Protein AF-0000000078271467 (afdb_homodimer)

Secondary structure (DSSP, 8-state):
--EEEEE--SS--TTSHHHHHHHHHHHHHHHTT-EEEE--SSTHHHHHHHHHHHTT--EEEEEE--SS-PPPPTT-SEEEEES-HHHHHHHHHHTEEEEEE-S--HHHHHHHHHHHHHHHTTS---EEEEE-HHHHHHHHHHHHHHHHTTSS-S-S-EEESSHHHHHHHHT-/--EEEEE--SS--TTSHHHHHHHHHHHHHHHTT-EEEE--SSTHHHHHHHHHHHTT--EEEEEE--SS-PPPPTT-SEEEEES-HHHHHHHHHHTEEEEEE-S--HHHHHHHHHHHHHHHTTS---EEEEE-HHHHHHHHHHHHHHHHTTSS-S-S-EEESSHHHHHHHHT-

Sequence (344 aa):
MKYVTIFGSARLDASSEHYQKAYKIAKALAATGYGVITGGGGGIMEAANRGAFEARGDSIGINVILPNEQQLNSYCTKSQTLNSLSERKNALIKDSFAFIIFPGGFGTLDEAFEVITLAQARLRDHKVIFVQRDFWAPLFNFLDNLVNLGLVNKNSYYSADNIDEIMDILLLMKYVTIFGSARLDASSEHYQKAYKIAKALAATGYGVITGGGGGIMEAANRGAFEARGDSIGINVILPNEQQLNSYCTKSQTLNSLSERKNALIKDSFAFIIFPGGFGTLDEAFEVITLAQARLRDHKVIFVQRDFWAPLFNFLDNLVNLGLVNKNSYYSADNIDEIMDILLL

Organism: NCBI:txid3161138

Solvent-accessible surface area (backbone atoms only — not comparable to full-atom values): 16937 Å² total; per-residue (Å²): 128,54,29,33,23,43,44,30,19,60,77,39,38,86,88,33,70,64,11,52,49,33,17,53,42,29,19,52,42,14,63,72,56,29,28,38,35,26,48,19,27,46,17,26,21,32,24,25,24,39,18,6,34,75,44,72,26,52,6,34,16,46,26,49,68,46,90,78,65,63,59,72,45,92,35,49,76,45,72,50,74,34,81,36,73,67,59,33,50,52,64,58,47,71,73,32,51,32,35,36,36,42,71,47,26,49,62,30,49,21,53,51,28,45,56,34,32,35,36,68,63,68,74,40,88,53,48,37,34,36,43,45,52,77,80,46,42,51,50,50,55,39,53,50,51,34,38,77,71,64,48,40,77,91,79,52,61,48,71,27,80,48,60,68,54,46,52,54,59,71,70,102,128,56,27,35,22,44,43,30,18,60,74,40,37,84,88,34,70,64,12,52,49,33,17,54,43,28,20,51,42,14,64,72,57,28,30,39,35,26,49,18,27,48,16,26,21,32,24,26,24,39,17,5,35,74,46,72,27,52,6,34,17,47,26,48,67,46,91,77,66,62,58,72,44,93,35,47,77,44,72,51,74,34,81,36,73,68,60,33,50,52,63,57,46,70,72,32,50,31,36,38,36,43,71,44,26,49,62,30,49,22,54,51,28,44,56,34,32,35,34,67,63,67,74,41,88,54,48,36,34,36,42,46,52,77,79,44,42,53,50,51,54,40,53,51,50,34,37,76,70,64,48,38,78,90,79,52,61,49,71,28,79,48,60,68,55,45,53,55,59,70,70,102

Foldseek 3Di:
DAEEEEDAAQPAAPVHPLLQQLLQLLLVCLLVPYAYEYQQFHHSLLSNLQSNQVNVGAREHEHEQDPVGTDGHPSHPYYDYYHDLVVSLCVSQVRHQEYEQTYYDPSSVVSQVVQLVCVQVVVHHHAYEYEDCVNCVVVVVVVVVCVVVVNGDPDSYYYDHHNVVVVVVVVD/DAEEEEDAAQPAAPPHPLLQQLLQLLLVCLLVPYAYEYQQFHHSLLSNLQSNQVNVGAREHEHEQDPVGTDGHPSHPYYDYYHDLVVSLCVSQVRHQEYEQTYYDPSSVVSQVVQLVCVQVVVHHHAYEYEDCVNCVVVVVVVVVCVVVVNGDPDSYYYDHHNVVVVVRVVD

Structure (mmCIF, N/CA/C/O backbone):
data_AF-0000000078271467-model_v1
#
loop_
_entity.id
_entity.type
_entity.pdbx_description
1 polymer "Cytokinin riboside 5'-monophosphate phosphoribohydrolase"
#
loop_
_atom_site.group_PDB
_atom_site.id
_atom_site.type_symbol
_atom_site.label_atom_id
_atom_site.label_alt_id
_atom_site.label_comp_id
_atom_site.label_asym_id
_atom_site.label_entity_id
_atom_site.label_seq_id
_atom_site.pdbx_PDB_ins_code
_atom_site.Cartn_x
_atom_site.Cartn_y
_atom_site.Cartn_z
_atom_site.occupancy
_atom_site.B_iso_or_equiv
_atom_site.auth_seq_id
_atom_site.auth_comp_id
_atom_site.auth_asym_id
_atom_site.auth_atom_id
_atom_site.pdbx_PDB_model_num
ATOM 1 N N . MET A 1 1 ? -9.445 15.438 21.797 1 82.38 1 MET A N 1
ATOM 2 C CA . MET A 1 1 ? -8.641 15.914 20.672 1 82.38 1 MET A CA 1
ATOM 3 C C . MET A 1 1 ? -8.656 14.914 19.516 1 82.38 1 MET A C 1
ATOM 5 O O . MET A 1 1 ? -8.609 13.703 19.75 1 82.38 1 MET A O 1
ATOM 9 N N . LYS A 1 2 ? -8.891 15.445 18.359 1 95.38 2 LYS A N 1
ATOM 10 C CA . LYS A 1 2 ? -8.844 14.609 17.156 1 95.38 2 LYS A CA 1
ATOM 11 C C . LYS A 1 2 ? -7.469 14.664 16.5 1 95.38 2 LYS A C 1
ATOM 13 O O . LYS A 1 2 ? -6.848 15.727 16.438 1 95.38 2 LYS A O 1
ATOM 18 N N . TYR A 1 3 ? -6.922 13.523 16.156 1 98.56 3 TYR A N 1
ATOM 19 C CA . TYR A 1 3 ? -5.598 13.453 15.547 1 98.56 3 TYR A CA 1
ATOM 20 C C . TYR A 1 3 ? -5.699 13.258 14.039 1 98.56 3 TYR A C 1
ATOM 22 O O . TYR A 1 3 ? -6.598 12.562 13.562 1 98.56 3 TYR A O 1
ATOM 30 N N . VAL A 1 4 ? -4.75 13.883 13.375 1 98.88 4 VAL A N 1
ATO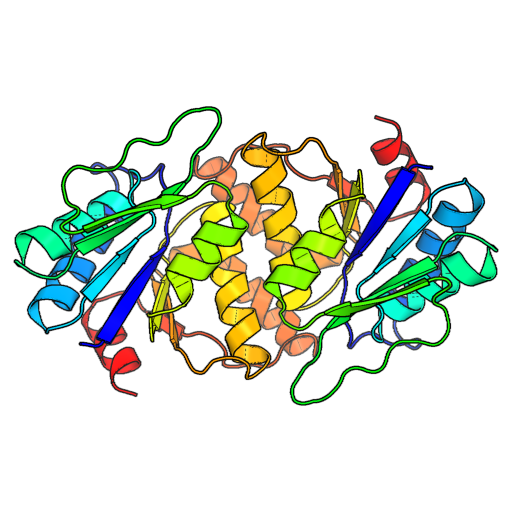M 31 C CA . VAL A 1 4 ? -4.57 13.719 11.938 1 98.88 4 VAL A CA 1
ATOM 32 C C . VAL A 1 4 ? -3.146 13.25 11.648 1 98.88 4 VAL A C 1
ATOM 34 O O . VAL A 1 4 ? -2.18 13.852 12.117 1 98.88 4 VAL A O 1
ATOM 37 N N . THR A 1 5 ? -3.02 12.172 10.953 1 98.94 5 THR A N 1
ATOM 38 C CA . THR A 1 5 ? -1.704 11.719 10.516 1 98.94 5 THR A CA 1
ATOM 39 C C . THR A 1 5 ? -1.386 12.242 9.125 1 98.94 5 THR A C 1
ATOM 41 O O . THR A 1 5 ? -2.232 12.195 8.227 1 98.94 5 THR A O 1
ATOM 44 N N . ILE A 1 6 ? -0.202 12.766 8.969 1 98.94 6 ILE A N 1
ATOM 45 C CA . ILE A 1 6 ? 0.252 13.289 7.68 1 98.94 6 ILE A CA 1
ATOM 46 C C . ILE A 1 6 ? 1.383 12.422 7.141 1 98.94 6 ILE A C 1
ATOM 48 O O . ILE A 1 6 ? 2.385 12.195 7.824 1 98.94 6 ILE A O 1
ATOM 52 N N . PHE A 1 7 ? 1.2 11.922 5.934 1 98.88 7 PHE A N 1
ATOM 53 C CA . PHE A 1 7 ? 2.193 11.133 5.215 1 98.88 7 PHE A CA 1
ATOM 54 C C . PHE A 1 7 ? 2.797 11.93 4.066 1 98.88 7 PHE A C 1
ATOM 56 O O . PHE A 1 7 ? 2.123 12.773 3.467 1 98.88 7 PHE A O 1
ATOM 63 N N . GLY A 1 8 ? 4.047 11.594 3.729 1 98.62 8 GLY A N 1
ATOM 64 C CA . GLY A 1 8 ? 4.699 12.234 2.598 1 98.62 8 GLY A CA 1
ATOM 65 C C . GLY A 1 8 ? 6.18 11.922 2.506 1 98.62 8 GLY A C 1
ATOM 66 O O . GLY A 1 8 ? 6.746 11.297 3.41 1 98.62 8 GLY A O 1
ATOM 67 N N . SER A 1 9 ? 6.801 12.453 1.525 1 97.88 9 SER A N 1
ATOM 68 C CA . SER A 1 9 ? 8.18 12.141 1.165 1 97.88 9 SER A CA 1
ATOM 69 C C . SER A 1 9 ? 9.148 12.594 2.25 1 97.88 9 SER A C 1
ATOM 71 O O . SER A 1 9 ? 9.047 13.711 2.752 1 97.88 9 SER A O 1
ATOM 73 N N . ALA A 1 10 ? 10.125 11.75 2.51 1 95.5 10 ALA A N 1
ATOM 74 C CA . ALA A 1 10 ? 11.258 12.133 3.354 1 95.5 10 ALA A CA 1
ATOM 75 C C . ALA A 1 10 ? 12.266 12.969 2.572 1 95.5 10 ALA A C 1
ATOM 77 O O . ALA A 1 10 ? 13.156 13.586 3.16 1 95.5 10 ALA A O 1
ATOM 78 N N . ARG A 1 11 ? 12.102 13.062 1.283 1 94.62 11 ARG A N 1
ATOM 79 C CA . ARG A 1 11 ? 13.141 13.625 0.418 1 94.62 11 ARG A CA 1
ATOM 80 C C . ARG A 1 11 ? 12.828 15.07 0.057 1 94.62 11 ARG A C 1
ATOM 82 O O . ARG A 1 11 ? 13.695 15.789 -0.449 1 94.62 11 ARG A O 1
ATOM 89 N N . LEU A 1 12 ? 11.617 15.445 0.245 1 96.5 12 LEU A N 1
ATOM 90 C CA . LEU A 1 12 ? 11.219 16.812 -0.09 1 96.5 12 LEU A CA 1
ATOM 91 C C . LEU A 1 12 ? 11.492 17.766 1.071 1 96.5 12 LEU A C 1
ATOM 93 O O . LEU A 1 12 ? 10.672 17.891 1.981 1 96.5 12 LEU A O 1
ATOM 97 N N . ASP A 1 13 ? 12.578 18.453 0.992 1 94.56 13 ASP A N 1
ATOM 98 C CA . ASP A 1 13 ? 13.023 19.266 2.123 1 94.56 13 ASP A CA 1
ATOM 99 C C . ASP A 1 13 ? 12.516 20.703 2.014 1 94.56 13 ASP A C 1
ATOM 101 O O . ASP A 1 13 ? 11.578 20.969 1.264 1 94.56 13 ASP A O 1
ATOM 105 N N . ALA A 1 14 ? 13.062 21.609 2.791 1 95.69 14 ALA A N 1
ATOM 106 C CA . ALA A 1 14 ? 12.555 22.969 2.988 1 95.69 14 ALA A CA 1
ATOM 107 C C . ALA A 1 14 ? 12.602 23.766 1.69 1 95.69 14 ALA A C 1
ATOM 109 O O . ALA A 1 14 ? 11.938 24.797 1.565 1 95.69 14 ALA A O 1
ATOM 110 N N . SER A 1 15 ? 13.367 23.312 0.699 1 95.81 15 SER A N 1
ATOM 111 C CA . SER A 1 15 ? 13.453 24.016 -0.575 1 95.81 15 SER A CA 1
ATOM 112 C C . SER A 1 15 ? 12.266 23.688 -1.47 1 95.81 15 SER A C 1
ATOM 114 O O . SER A 1 15 ? 12.023 24.375 -2.465 1 95.81 15 SER A O 1
ATOM 116 N N . SER A 1 16 ? 11.508 22.719 -1.143 1 96.31 16 SER A N 1
ATOM 117 C CA . SER A 1 16 ? 10.406 22.266 -1.983 1 96.31 16 SER A CA 1
ATOM 118 C C . SER A 1 16 ? 9.109 23 -1.628 1 96.31 16 SER A C 1
ATOM 120 O O . SER A 1 16 ? 8.844 23.266 -0.454 1 96.31 16 SER A O 1
ATOM 122 N N . GLU A 1 17 ? 8.297 23.281 -2.631 1 97.06 17 GLU A N 1
ATOM 123 C CA . GLU A 1 17 ? 6.973 23.859 -2.4 1 97.06 17 GLU A CA 1
ATOM 124 C C . GLU A 1 17 ? 6.098 22.906 -1.582 1 97.06 17 GLU A C 1
ATOM 126 O O . GLU A 1 17 ? 5.234 23.359 -0.823 1 97.06 17 GLU A O 1
ATOM 131 N N . HIS A 1 18 ? 6.289 21.672 -1.722 1 97.88 18 HIS A N 1
ATOM 132 C CA . HIS A 1 18 ? 5.52 20.672 -0.989 1 97.88 18 HIS A CA 1
ATOM 133 C C . HIS A 1 18 ? 5.793 20.75 0.509 1 97.88 18 HIS A C 1
ATOM 135 O O . HIS A 1 18 ? 4.875 20.625 1.32 1 97.88 18 HIS A O 1
ATOM 141 N N . TYR A 1 19 ? 7.035 20.953 0.834 1 98.5 19 TYR A N 1
ATOM 142 C CA . TYR A 1 19 ? 7.414 21.141 2.23 1 98.5 19 TYR A CA 1
ATOM 143 C C . TYR A 1 19 ? 6.703 22.344 2.832 1 98.5 19 TYR A C 1
ATOM 145 O O . TYR A 1 19 ? 6.102 22.234 3.906 1 98.5 19 TYR A O 1
ATOM 153 N N . GLN A 1 20 ? 6.762 23.422 2.148 1 98.5 20 GLN A N 1
ATOM 154 C CA . GLN A 1 20 ? 6.148 24.656 2.633 1 98.5 20 GLN A CA 1
ATOM 155 C C . GLN A 1 20 ? 4.641 24.484 2.809 1 98.5 20 GLN A C 1
ATOM 157 O O . GLN A 1 20 ? 4.066 24.969 3.783 1 98.5 20 GLN A O 1
ATOM 162 N N . LYS A 1 21 ? 4.055 23.828 1.873 1 98.56 21 LYS A N 1
ATOM 163 C CA . LYS A 1 21 ? 2.615 23.594 1.957 1 98.56 21 LYS A CA 1
ATOM 164 C C . LYS A 1 21 ? 2.271 22.719 3.152 1 98.56 21 LYS A C 1
ATOM 166 O O . LYS A 1 21 ? 1.307 22.984 3.871 1 98.56 21 LYS A O 1
ATOM 171 N N . ALA A 1 22 ? 3.025 21.656 3.381 1 98.75 22 ALA A N 1
ATOM 172 C CA . ALA A 1 22 ? 2.807 20.781 4.52 1 98.75 22 ALA A CA 1
ATOM 173 C C . ALA A 1 22 ? 2.945 21.531 5.836 1 98.75 22 ALA A C 1
ATOM 175 O O . ALA A 1 22 ? 2.146 21.328 6.758 1 98.75 22 ALA A O 1
ATOM 176 N N . TYR A 1 23 ? 3.947 22.359 5.879 1 98.88 23 TYR A N 1
ATOM 177 C CA . TYR A 1 23 ? 4.168 23.203 7.047 1 98.88 23 TYR A CA 1
ATOM 178 C C . TYR A 1 23 ? 2.939 24.047 7.348 1 98.88 23 TYR A C 1
ATOM 180 O O . TYR A 1 23 ? 2.428 24.047 8.469 1 98.88 23 TYR A O 1
ATOM 188 N N . LYS A 1 24 ? 2.482 24.734 6.355 1 98.75 24 LYS A N 1
ATOM 189 C CA . LYS A 1 24 ? 1.359 25.656 6.516 1 98.75 24 LYS A CA 1
ATOM 190 C C . LYS A 1 24 ? 0.088 24.906 6.91 1 98.75 24 LYS A C 1
ATOM 192 O O . LYS A 1 24 ? -0.653 25.359 7.789 1 98.75 24 LYS A O 1
ATOM 197 N N . ILE A 1 25 ? -0.15 23.828 6.289 1 98.75 25 ILE A N 1
ATOM 198 C CA . ILE A 1 25 ? -1.361 23.047 6.539 1 98.75 25 ILE A CA 1
ATOM 199 C C . ILE A 1 25 ? -1.33 22.484 7.961 1 98.75 25 ILE A C 1
ATOM 201 O O . ILE A 1 25 ? -2.312 22.594 8.695 1 98.75 25 ILE A O 1
ATOM 205 N N . ALA A 1 26 ? -0.22 21.891 8.359 1 98.88 26 ALA A N 1
ATOM 206 C CA . ALA A 1 26 ? -0.11 21.328 9.703 1 98.88 26 ALA A CA 1
ATOM 207 C C . ALA A 1 26 ? -0.235 22.406 10.766 1 98.88 26 ALA A C 1
ATOM 209 O O . ALA A 1 26 ? -0.841 22.188 11.82 1 98.88 26 ALA A O 1
ATOM 210 N N . LYS A 1 27 ? 0.352 23.562 10.461 1 98.88 27 LYS A N 1
ATOM 211 C CA . LYS A 1 27 ? 0.235 24.688 11.383 1 98.88 27 LYS A CA 1
ATOM 212 C C . LYS A 1 27 ? -1.224 25.094 11.578 1 98.88 27 LYS A C 1
ATOM 214 O O . LYS A 1 27 ? -1.669 25.297 12.711 1 98.88 27 LYS A O 1
ATOM 219 N N . ALA A 1 28 ? -1.924 25.188 10.5 1 98.69 28 ALA A N 1
ATOM 220 C CA . ALA A 1 28 ? -3.338 25.547 10.555 1 98.69 28 ALA A CA 1
ATOM 221 C C . ALA A 1 28 ? -4.145 24.5 11.305 1 98.69 28 ALA A C 1
ATOM 223 O O . ALA A 1 28 ? -5.012 24.844 12.117 1 98.69 28 ALA A O 1
ATOM 224 N N . LEU A 1 29 ? -3.904 23.219 11.062 1 98.56 29 LEU A N 1
ATOM 225 C CA . LEU A 1 29 ? -4.59 22.125 11.758 1 98.56 29 LEU A CA 1
ATOM 226 C C . LEU A 1 29 ? -4.387 22.25 13.266 1 98.56 29 LEU A C 1
ATOM 228 O O . LEU A 1 29 ? -5.355 22.203 14.031 1 98.56 29 LEU A O 1
ATOM 232 N N . ALA A 1 30 ? -3.146 22.406 13.648 1 98.44 30 ALA A N 1
ATOM 233 C CA . ALA A 1 30 ? -2.822 22.5 15.07 1 98.44 30 ALA A CA 1
ATOM 234 C C . ALA A 1 30 ? -3.484 23.719 15.711 1 98.44 30 ALA A C 1
ATOM 236 O O . ALA A 1 30 ? -4 23.641 16.828 1 98.44 30 ALA A O 1
ATOM 237 N N . ALA A 1 31 ? -3.506 24.828 14.977 1 98 31 ALA A N 1
ATOM 238 C CA . ALA A 1 31 ? -4.094 26.062 15.477 1 98 31 ALA A CA 1
ATOM 239 C C . ALA A 1 31 ? -5.598 25.906 15.688 1 98 31 ALA A C 1
ATOM 241 O O . ALA A 1 31 ? -6.199 26.641 16.469 1 98 31 ALA A O 1
ATOM 242 N N . THR A 1 32 ? -6.18 25 15 1 96.19 32 THR A N 1
ATOM 243 C CA . THR A 1 32 ? -7.625 24.812 15.102 1 96.19 32 THR A CA 1
ATOM 244 C C . THR A 1 32 ? -7.957 23.656 16.031 1 96.19 32 THR A C 1
ATOM 246 O O . THR A 1 32 ? -9.109 23.219 16.109 1 96.19 32 THR A O 1
ATOM 249 N N . GLY A 1 33 ? -6.961 23.047 16.641 1 96.62 33 GLY A N 1
ATOM 250 C CA . GLY A 1 33 ? -7.219 22.125 17.75 1 96.62 33 GLY A CA 1
ATOM 251 C C . GLY A 1 33 ? -6.93 20.688 17.406 1 96.62 33 G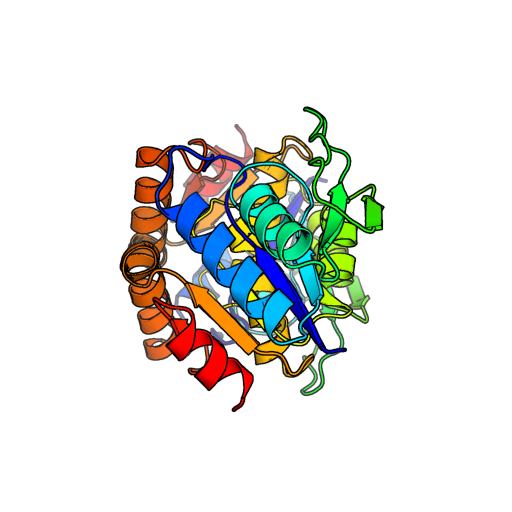LY A C 1
ATOM 252 O O . GLY A 1 33 ? -7.195 19.781 18.203 1 96.62 33 GLY A O 1
ATOM 253 N N . TYR A 1 34 ? -6.414 20.391 16.266 1 98.31 34 TYR A N 1
ATOM 254 C CA . TYR A 1 34 ? -6.059 19.031 15.914 1 98.31 34 TYR A CA 1
ATOM 255 C C . TYR A 1 34 ? -4.641 18.703 16.375 1 98.31 34 TYR A C 1
ATOM 257 O O . TYR A 1 34 ? -3.75 19.547 16.312 1 98.31 34 TYR A O 1
ATOM 265 N N . GLY A 1 35 ? -4.449 17.438 16.828 1 98.69 35 GLY A N 1
ATOM 266 C CA . GLY A 1 35 ? -3.092 16.922 16.938 1 98.69 35 GLY A CA 1
ATOM 267 C C . GLY A 1 35 ? -2.549 16.391 15.625 1 98.69 35 GLY A C 1
ATOM 268 O O . GLY A 1 35 ? -3.297 15.836 14.82 1 98.69 35 GLY A O 1
ATOM 269 N N . VAL A 1 36 ? -1.239 16.516 15.445 1 98.88 36 VAL A N 1
ATOM 270 C CA . VAL A 1 36 ? -0.614 16.078 14.203 1 98.88 36 VAL A CA 1
ATOM 271 C C . VAL A 1 36 ? 0.356 14.938 14.484 1 98.88 36 VAL A C 1
ATOM 273 O O . VAL A 1 36 ? 1.188 15.031 15.391 1 98.88 36 VAL A O 1
ATOM 276 N N . ILE A 1 37 ? 0.213 13.844 13.742 1 98.94 37 ILE A N 1
ATOM 277 C CA . ILE A 1 37 ? 1.094 12.688 13.844 1 98.94 37 ILE A CA 1
ATOM 278 C C . ILE A 1 37 ? 1.83 12.477 12.523 1 98.94 37 ILE A C 1
ATOM 280 O O . ILE A 1 37 ? 1.236 12.602 11.453 1 98.94 37 ILE A O 1
ATOM 284 N N . THR A 1 38 ? 3.074 12.281 12.531 1 98.81 38 THR A N 1
ATOM 285 C CA . THR A 1 38 ? 3.871 11.906 11.367 1 98.81 38 THR A CA 1
ATOM 286 C C . THR A 1 38 ? 4.816 10.758 11.703 1 98.81 38 THR A C 1
ATOM 288 O O . THR A 1 38 ? 4.832 10.266 12.836 1 98.81 38 THR A O 1
ATOM 291 N N . GLY A 1 39 ? 5.582 10.383 10.719 1 98.19 39 GLY A N 1
ATOM 292 C CA . GLY A 1 39 ? 6.629 9.398 10.945 1 98.19 39 GLY A CA 1
ATOM 293 C C . GLY A 1 39 ? 7.844 9.969 11.648 1 98.19 39 GLY A C 1
ATOM 294 O O . GLY A 1 39 ? 8.773 9.234 11.984 1 98.19 39 GLY A O 1
ATOM 295 N N . GLY A 1 40 ? 7.949 11.219 11.711 1 98 40 GLY A N 1
ATOM 296 C CA . GLY A 1 40 ? 8.938 11.875 12.562 1 98 40 GLY A CA 1
ATOM 297 C C . GLY A 1 40 ? 10.258 12.102 11.859 1 98 40 GLY A C 1
ATOM 298 O O . GLY A 1 40 ? 11.211 12.594 12.469 1 98 40 GLY A O 1
ATOM 299 N N . GLY A 1 41 ? 10.422 11.68 10.641 1 96.56 41 GLY A N 1
ATOM 300 C CA . GLY A 1 41 ? 11.664 11.867 9.914 1 96.56 41 GLY A CA 1
ATOM 301 C C . GLY A 1 41 ? 11.766 13.234 9.25 1 96.56 41 GLY A C 1
ATOM 302 O O . GLY A 1 41 ? 11.211 14.211 9.75 1 96.56 41 GLY A O 1
ATOM 303 N N . GLY A 1 42 ? 12.57 13.352 8.227 1 96.44 42 GLY A N 1
ATOM 304 C CA . GLY A 1 42 ? 12.742 14.586 7.477 1 96.44 42 GLY A CA 1
ATOM 305 C C . GLY A 1 42 ? 11.664 14.805 6.43 1 96.44 42 GLY A C 1
ATOM 306 O O . GLY A 1 42 ? 10.641 14.109 6.434 1 96.44 42 GLY A O 1
ATOM 307 N N . GLY A 1 43 ? 11.836 15.875 5.547 1 97.81 43 GLY A N 1
ATOM 308 C CA . GLY A 1 43 ? 10.93 16.141 4.441 1 97.81 43 GLY A CA 1
ATOM 309 C C . GLY A 1 43 ? 9.562 16.625 4.895 1 97.81 43 GLY A C 1
ATOM 310 O O . GLY A 1 43 ? 9.453 17.484 5.77 1 97.81 43 GLY A O 1
ATOM 311 N N . ILE A 1 44 ? 8.602 16.031 4.293 1 98.69 44 ILE A N 1
ATOM 312 C CA . ILE A 1 44 ? 7.215 16.406 4.574 1 98.69 44 ILE A CA 1
ATOM 313 C C . ILE A 1 44 ? 6.906 16.172 6.051 1 98.69 44 ILE A C 1
ATOM 315 O O . ILE A 1 44 ? 6.16 16.938 6.668 1 98.69 44 ILE A O 1
ATOM 319 N N . MET A 1 45 ? 7.43 15.086 6.582 1 98.69 45 MET A N 1
ATOM 320 C CA . MET A 1 45 ? 7.188 14.758 7.984 1 98.69 45 MET A CA 1
ATOM 321 C C . MET A 1 45 ? 7.703 15.859 8.898 1 98.69 45 MET A C 1
ATOM 323 O O . MET A 1 45 ? 7.004 16.281 9.828 1 98.69 45 MET A O 1
ATOM 327 N N . GLU A 1 46 ? 8.883 16.297 8.625 1 98.69 46 GLU A N 1
ATOM 328 C CA . GLU A 1 46 ? 9.461 17.406 9.391 1 98.69 46 GLU A CA 1
ATOM 329 C C . GLU A 1 46 ? 8.641 18.672 9.234 1 98.69 46 GLU A C 1
ATOM 331 O O . GLU A 1 46 ? 8.367 19.375 10.219 1 98.69 46 GLU A O 1
ATOM 336 N N . ALA A 1 47 ? 8.289 19.016 8.016 1 98.88 47 ALA A N 1
ATOM 337 C CA . ALA A 1 47 ? 7.488 20.188 7.734 1 98.88 47 ALA A CA 1
ATOM 338 C C . ALA A 1 47 ? 6.211 20.203 8.57 1 98.88 47 ALA A C 1
ATOM 340 O O . ALA A 1 47 ? 5.871 21.219 9.188 1 98.88 47 ALA A O 1
ATOM 341 N N . ALA A 1 48 ? 5.516 19.047 8.57 1 98.94 48 ALA A N 1
ATOM 342 C CA . ALA A 1 48 ? 4.254 18.922 9.297 1 98.94 48 ALA A CA 1
ATOM 343 C C . ALA A 1 48 ? 4.469 19.078 10.805 1 98.94 48 ALA A C 1
ATOM 345 O O . ALA A 1 48 ? 3.75 19.828 11.461 1 98.94 48 ALA A O 1
ATOM 346 N N . ASN A 1 49 ? 5.441 18.344 11.336 1 98.88 49 ASN A N 1
ATOM 347 C CA . ASN A 1 49 ? 5.742 18.484 12.758 1 98.88 49 ASN A CA 1
ATOM 348 C C . ASN A 1 49 ? 6.105 19.922 13.117 1 98.88 49 ASN A C 1
ATOM 350 O O . ASN A 1 49 ? 5.668 20.438 14.148 1 98.88 49 ASN A O 1
ATOM 354 N N . ARG A 1 50 ? 6.93 20.531 12.297 1 98.88 50 ARG A N 1
ATOM 355 C CA . ARG A 1 50 ? 7.344 21.922 12.547 1 98.88 50 ARG A CA 1
ATOM 356 C C . ARG A 1 50 ? 6.141 22.844 12.617 1 98.88 50 ARG A C 1
ATOM 358 O O . ARG A 1 50 ? 6.031 23.672 13.531 1 98.88 50 ARG A O 1
ATOM 365 N N . GLY A 1 51 ? 5.277 22.734 11.625 1 98.88 51 GLY A N 1
ATOM 366 C CA . GLY A 1 51 ? 4.07 23.547 11.633 1 98.88 51 GLY A CA 1
ATOM 367 C C . GLY A 1 51 ? 3.242 23.375 12.891 1 98.88 51 GLY A C 1
ATOM 368 O O . GLY A 1 51 ? 2.848 24.359 13.523 1 98.88 51 GLY A O 1
ATOM 369 N N . ALA A 1 52 ? 2.98 22.156 13.273 1 98.88 52 ALA A N 1
ATOM 370 C CA . ALA A 1 52 ? 2.186 21.859 14.469 1 98.88 52 ALA A CA 1
ATOM 371 C C . ALA A 1 52 ? 2.865 22.375 15.727 1 98.88 52 ALA A C 1
ATOM 373 O O . ALA A 1 52 ? 2.215 22.984 16.594 1 98.88 52 ALA A O 1
ATOM 374 N N . PHE A 1 53 ? 4.129 22.125 15.812 1 98.88 53 PHE A N 1
ATOM 375 C CA . PHE A 1 53 ? 4.934 22.531 16.953 1 98.88 53 PHE A CA 1
ATOM 376 C C . PHE A 1 53 ? 4.875 24.047 17.141 1 98.88 53 PHE A C 1
ATOM 378 O O . PHE A 1 53 ? 4.633 24.531 18.234 1 98.88 53 PHE A O 1
ATOM 385 N N . GLU A 1 54 ? 5.082 24.75 16.078 1 98.81 54 GLU A N 1
ATOM 386 C CA . GLU A 1 54 ? 5.133 26.219 16.141 1 98.81 54 GLU A CA 1
ATOM 387 C C . GLU A 1 54 ? 3.756 26.797 16.453 1 98.81 54 GLU A C 1
ATOM 389 O O . GLU A 1 54 ? 3.652 27.922 16.953 1 98.81 54 GLU A O 1
ATOM 394 N N . ALA A 1 55 ? 2.742 26.141 16.156 1 98.75 55 ALA A N 1
ATOM 395 C CA . ALA A 1 55 ? 1.39 26.531 16.531 1 98.75 55 ALA A CA 1
ATOM 396 C C . ALA A 1 55 ? 1.065 26.109 17.953 1 98.75 55 ALA A C 1
ATOM 398 O O . ALA A 1 55 ? -0.076 26.234 18.406 1 98.75 55 ALA A O 1
ATOM 399 N N . ARG A 1 56 ? 1.997 25.516 18.656 1 98.19 56 ARG A N 1
ATOM 400 C CA . ARG A 1 56 ? 1.905 25.078 20.047 1 98.19 56 ARG A CA 1
ATOM 401 C C . ARG A 1 56 ? 0.893 23.938 20.203 1 98.19 56 ARG A C 1
ATOM 403 O O . ARG A 1 56 ? 0.197 23.859 21.219 1 98.19 56 ARG A O 1
ATOM 410 N N . GLY A 1 57 ? 0.762 23.203 19.109 1 98.31 57 GLY A N 1
ATOM 411 C CA . GLY A 1 57 ? -0.109 22.047 19.141 1 98.31 57 GLY A CA 1
ATOM 412 C C . GLY A 1 57 ? 0.63 20.75 19.453 1 98.31 57 GLY A C 1
ATOM 413 O O . GLY A 1 57 ? 1.851 20.75 19.625 1 98.31 57 GLY A O 1
ATOM 414 N N . ASP A 1 58 ? -0.144 19.625 19.609 1 98.44 58 ASP A N 1
ATOM 415 C CA . ASP A 1 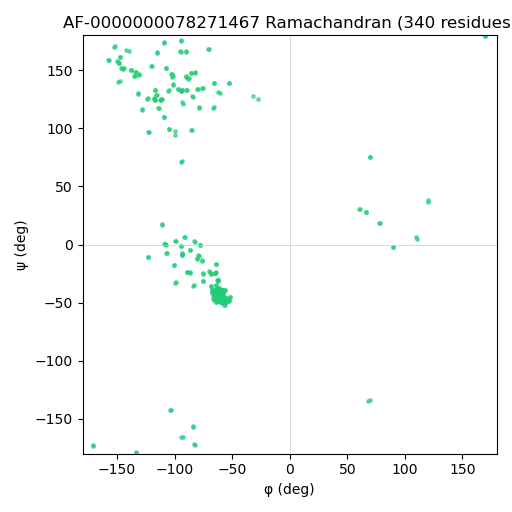58 ? 0.448 18.297 19.703 1 98.44 58 ASP A CA 1
ATOM 416 C C . ASP A 1 58 ? 1.126 17.906 18.406 1 98.44 58 ASP A C 1
ATOM 418 O O . ASP A 1 58 ? 0.482 17.859 17.344 1 98.44 58 ASP A O 1
ATOM 422 N N . SER A 1 59 ? 2.393 17.672 18.406 1 98.81 59 SER A N 1
ATOM 423 C CA . SER A 1 59 ? 3.23 17.281 17.281 1 98.81 59 SER A CA 1
ATOM 424 C C . SER A 1 59 ? 3.953 15.969 17.562 1 98.81 59 SER A C 1
ATOM 426 O O . SER A 1 59 ? 5.043 15.969 18.141 1 98.81 59 SER A O 1
ATOM 428 N N . ILE A 1 60 ? 3.422 14.852 17.094 1 98.81 60 ILE A N 1
ATOM 429 C CA . ILE A 1 60 ? 3.877 13.523 17.484 1 98.81 60 ILE A CA 1
ATOM 430 C C . ILE A 1 60 ? 4.688 12.891 16.359 1 98.81 60 ILE A C 1
ATOM 432 O O . ILE A 1 60 ? 4.293 12.953 15.195 1 98.81 60 ILE A O 1
ATOM 436 N N . GLY A 1 61 ? 5.836 12.336 16.672 1 98.69 61 GLY A N 1
ATOM 437 C CA . GLY A 1 61 ? 6.664 11.602 15.734 1 98.69 61 GLY A CA 1
ATOM 438 C C . GLY A 1 61 ? 6.777 10.125 16.062 1 98.69 61 GLY A C 1
ATOM 439 O O . GLY A 1 61 ? 7.238 9.758 17.141 1 98.69 61 GLY A O 1
ATOM 440 N N . ILE A 1 62 ? 6.289 9.281 15.148 1 98.44 62 ILE A N 1
ATOM 441 C CA . ILE A 1 62 ? 6.453 7.84 15.289 1 98.44 62 ILE A CA 1
ATOM 442 C C . ILE A 1 62 ? 7.523 7.344 14.32 1 98.44 62 ILE A C 1
ATOM 444 O O . ILE A 1 62 ? 7.238 7.098 13.148 1 98.44 62 ILE A O 1
ATOM 448 N N . ASN A 1 63 ? 8.688 7.141 14.789 1 96.62 63 ASN A N 1
ATOM 449 C CA . ASN A 1 63 ? 9.844 6.785 13.969 1 96.62 63 ASN A CA 1
ATOM 450 C C . ASN A 1 63 ? 10.055 5.273 13.922 1 96.62 63 ASN A C 1
ATOM 452 O O . ASN A 1 63 ? 9.336 4.523 14.578 1 96.62 63 ASN A O 1
ATOM 456 N N . VAL A 1 64 ? 10.883 4.828 13 1 95.81 64 VAL A N 1
ATOM 457 C CA . VAL A 1 64 ? 11.195 3.412 12.867 1 95.81 64 VAL A CA 1
ATOM 458 C C . VAL A 1 64 ? 12.703 3.23 12.703 1 95.81 64 VAL A C 1
ATOM 460 O O . VAL A 1 64 ? 13.375 4.07 12.102 1 95.81 64 VAL A O 1
ATOM 463 N N . ILE A 1 65 ? 13.234 2.152 13.172 1 91.94 65 ILE A N 1
ATOM 464 C CA . ILE A 1 65 ? 14.648 1.817 13 1 91.94 65 ILE A CA 1
ATOM 465 C C . ILE A 1 65 ? 14.875 1.263 11.594 1 91.94 65 ILE A C 1
ATOM 467 O O . ILE A 1 65 ? 14.273 0.256 11.211 1 91.94 65 ILE A O 1
ATOM 471 N N . LEU A 1 66 ? 15.711 1.968 10.812 1 88.44 66 LEU A N 1
ATOM 472 C CA . LEU A 1 66 ? 16.094 1.538 9.469 1 88.44 66 LEU A CA 1
ATOM 473 C C . LEU A 1 66 ? 17.609 1.352 9.375 1 88.44 66 LEU A C 1
ATOM 475 O O . LEU A 1 66 ? 18.359 1.896 10.188 1 88.44 66 LEU A O 1
ATOM 479 N N . PRO A 1 67 ? 18.047 0.479 8.453 1 82.5 67 PRO A N 1
ATOM 480 C CA . PRO A 1 67 ? 19.5 0.306 8.289 1 82.5 67 PRO A CA 1
ATOM 481 C C . PRO A 1 67 ? 20.234 1.63 8.094 1 82.5 67 PRO A C 1
ATOM 483 O O . PRO A 1 67 ? 21.328 1.82 8.633 1 82.5 67 PRO A O 1
ATOM 486 N N . ASN A 1 68 ? 19.75 2.506 7.277 1 71.19 68 ASN A N 1
ATOM 487 C CA . ASN A 1 68 ? 20.297 3.85 7.105 1 71.19 68 ASN A CA 1
ATOM 488 C C . ASN A 1 68 ? 19.562 4.863 7.984 1 71.19 68 ASN A C 1
ATOM 490 O O . ASN A 1 68 ? 18.625 5.516 7.535 1 71.19 68 ASN A O 1
ATOM 494 N N . GLU A 1 69 ? 19.734 4.824 9.117 1 64.19 69 GLU A N 1
ATOM 495 C CA . GLU A 1 69 ? 19.016 5.422 10.25 1 64.19 69 GLU A CA 1
ATOM 496 C C . GLU A 1 69 ? 18.391 6.758 9.859 1 64.19 69 GLU A C 1
ATOM 498 O O . GLU A 1 69 ? 19.031 7.574 9.18 1 64.19 69 GLU A O 1
ATOM 503 N N . GLN A 1 70 ? 17.062 6.828 10.148 1 69.12 70 GLN A N 1
ATOM 504 C CA . GLN A 1 70 ? 16.344 8.094 10.07 1 69.12 70 GLN A CA 1
ATOM 505 C C . GLN A 1 70 ? 16.312 8.789 11.43 1 69.12 70 GLN A C 1
ATOM 507 O O . GLN A 1 70 ? 16.031 8.156 12.453 1 69.12 70 GLN A O 1
ATOM 512 N N . GLN A 1 71 ? 16.812 9.984 11.453 1 84.81 71 GLN A N 1
ATOM 513 C CA . GLN A 1 71 ? 16.812 10.781 12.672 1 84.81 71 GLN A CA 1
ATOM 514 C C . GLN A 1 71 ? 15.445 11.43 12.898 1 84.81 71 GLN A C 1
ATOM 516 O O . GLN A 1 71 ? 14.812 11.906 11.961 1 84.81 71 GLN A O 1
ATOM 521 N N . LEU A 1 72 ? 15.062 11.297 14.102 1 94.06 72 LEU A N 1
ATOM 522 C CA . LEU A 1 72 ? 13.875 12.023 14.531 1 94.06 72 LEU A CA 1
ATOM 523 C C . LEU A 1 72 ? 14.07 13.531 14.391 1 94.06 72 LEU A C 1
ATOM 525 O O . LEU A 1 72 ? 15.133 14.055 14.75 1 94.06 72 LEU A O 1
ATOM 529 N N . ASN A 1 73 ? 13.078 14.18 13.758 1 97.25 73 ASN A N 1
ATOM 530 C CA . ASN A 1 73 ? 13.211 15.625 13.633 1 97.25 73 ASN A CA 1
ATOM 531 C C . ASN A 1 73 ? 13.039 16.328 14.977 1 97.25 73 ASN A C 1
ATOM 533 O O . ASN A 1 73 ? 12.562 15.719 15.938 1 97.25 73 ASN A O 1
ATOM 537 N N . SER A 1 74 ? 13.359 17.641 15.133 1 97.5 74 SER A N 1
ATOM 538 C CA . SER A 1 74 ? 13.453 18.344 16.406 1 97.5 74 SER A CA 1
ATOM 539 C C . SER A 1 74 ? 12.125 18.984 16.781 1 97.5 74 SER A C 1
ATOM 541 O O . SER A 1 74 ? 12.047 19.734 17.766 1 97.5 74 SER A O 1
ATOM 543 N N . TYR A 1 75 ? 11.055 18.734 16.031 1 98.69 75 TYR A N 1
ATOM 544 C CA . TYR A 1 75 ? 9.805 19.469 16.234 1 98.69 75 TYR A CA 1
ATOM 545 C C . TYR A 1 75 ? 8.719 18.562 16.797 1 98.69 75 TYR A C 1
ATOM 547 O O . TYR A 1 75 ? 7.531 18.875 16.688 1 98.69 75 TYR A O 1
ATOM 555 N N . CYS A 1 76 ? 9.133 17.438 17.344 1 98.56 76 CYS A N 1
ATOM 556 C CA . CYS A 1 76 ? 8.172 16.531 17.969 1 98.56 76 CYS A CA 1
ATOM 557 C C . CYS A 1 76 ? 7.984 16.859 19.438 1 98.56 76 CYS A C 1
ATOM 559 O O . CYS A 1 76 ? 8.961 17 20.172 1 98.56 76 CYS A O 1
ATOM 561 N N . THR A 1 77 ? 6.707 16.922 19.875 1 98.62 77 THR A N 1
ATOM 562 C CA . THR A 1 77 ? 6.402 17.109 21.281 1 98.62 77 THR A CA 1
ATOM 563 C C . THR A 1 77 ? 6.43 15.773 22.016 1 98.62 77 THR A C 1
ATOM 565 O O . THR A 1 77 ? 6.656 15.734 23.234 1 98.62 77 THR A O 1
ATOM 568 N N . LYS A 1 78 ? 6.023 14.742 21.406 1 98 78 LYS A N 1
ATOM 569 C CA . LYS A 1 78 ? 6.113 13.344 21.828 1 98 78 LYS A CA 1
ATOM 570 C C . LYS A 1 78 ? 6.594 12.453 20.672 1 98 78 LYS A C 1
ATOM 572 O O . LYS A 1 78 ? 6.305 12.727 19.516 1 98 78 LYS A O 1
ATOM 577 N N . SER A 1 79 ? 7.367 11.438 21.047 1 97.94 79 SER A N 1
ATOM 578 C CA . SER A 1 79 ? 7.84 10.562 19.984 1 97.94 79 SER A CA 1
ATOM 579 C C . SER A 1 79 ? 8.039 9.141 20.484 1 97.94 79 SER A C 1
ATOM 581 O O . SER A 1 79 ? 8.117 8.906 21.688 1 97.94 79 SER A O 1
ATOM 583 N N . GLN A 1 80 ? 8.016 8.266 19.609 1 96.62 80 GLN A N 1
ATOM 584 C CA . GLN A 1 80 ? 8.398 6.879 19.844 1 96.62 80 GLN A CA 1
ATOM 585 C C . GLN A 1 80 ? 9.086 6.289 18.609 1 96.62 80 GLN A C 1
ATOM 587 O O . GLN A 1 80 ? 8.859 6.742 17.484 1 96.62 80 GLN A O 1
ATOM 592 N N . THR A 1 81 ? 9.969 5.336 18.828 1 96.44 81 THR A N 1
ATOM 593 C CA . THR A 1 81 ? 10.664 4.621 17.766 1 96.44 81 THR A CA 1
ATOM 594 C C . THR A 1 81 ? 10.32 3.137 17.797 1 96.44 81 THR A C 1
ATOM 596 O O . THR A 1 81 ? 10.422 2.49 18.844 1 96.44 81 THR A O 1
ATOM 599 N N . LEU A 1 82 ? 9.875 2.65 16.703 1 96.62 82 LEU A N 1
ATOM 600 C CA . LEU A 1 82 ? 9.453 1.258 16.609 1 96.62 82 LEU A CA 1
ATOM 601 C C . LEU A 1 82 ? 10.438 0.449 15.773 1 96.62 82 LEU A C 1
ATOM 603 O O . LEU A 1 82 ? 11.281 1.018 15.086 1 96.62 82 LEU A O 1
ATOM 607 N N . ASN A 1 83 ? 10.211 -0.89 15.719 1 94 83 ASN A N 1
ATOM 608 C CA . ASN A 1 83 ? 11.25 -1.766 15.188 1 94 83 ASN A CA 1
ATOM 609 C C . ASN A 1 83 ? 10.875 -2.303 13.805 1 94 83 ASN A C 1
ATOM 611 O O . ASN A 1 83 ? 11.672 -2.988 13.164 1 94 83 ASN A O 1
ATOM 615 N N . SER A 1 84 ? 9.656 -2.037 13.375 1 94.81 84 SER A N 1
ATOM 616 C CA . SER A 1 84 ? 9.266 -2.537 12.062 1 94.81 84 SER A CA 1
ATOM 617 C C . SER A 1 84 ? 8.32 -1.57 11.359 1 94.81 84 SER A C 1
ATOM 619 O O . SER A 1 84 ? 7.594 -0.817 12.016 1 94.81 84 SER A O 1
ATOM 621 N N . LEU A 1 85 ? 8.367 -1.592 10.078 1 95.5 85 LEU A N 1
ATOM 622 C CA . LEU A 1 85 ? 7.488 -0.752 9.273 1 95.5 85 LEU A CA 1
ATOM 623 C C . LEU A 1 85 ? 6.023 -1.062 9.57 1 95.5 85 LEU A C 1
ATOM 625 O O . LEU A 1 85 ? 5.191 -0.153 9.617 1 95.5 85 LEU A O 1
ATOM 629 N N . SER A 1 86 ? 5.762 -2.375 9.758 1 96.44 86 SER A N 1
ATOM 630 C CA . SER A 1 86 ? 4.395 -2.807 10.039 1 96.44 86 SER A CA 1
ATOM 631 C C . SER A 1 86 ? 3.9 -2.236 11.367 1 96.44 86 SER A C 1
ATOM 633 O O . SER A 1 86 ? 2.801 -1.688 11.438 1 96.44 86 SER A O 1
ATOM 635 N N . GLU A 1 87 ? 4.668 -2.34 12.367 1 96.75 87 GLU A N 1
ATOM 636 C CA . GLU A 1 87 ? 4.305 -1.788 13.672 1 96.75 87 GLU A CA 1
ATOM 637 C C . GLU A 1 87 ? 4.148 -0.272 13.602 1 96.75 87 GLU A C 1
ATOM 639 O O . GLU A 1 87 ? 3.254 0.293 14.234 1 96.75 87 GLU A O 1
ATOM 644 N N . ARG A 1 88 ? 5.004 0.332 12.938 1 97.44 88 ARG A N 1
ATOM 645 C CA . ARG A 1 88 ? 4.934 1.782 12.789 1 97.44 88 ARG A CA 1
ATOM 646 C C . ARG A 1 88 ? 3.627 2.201 12.125 1 97.44 88 ARG A C 1
ATOM 648 O O . ARG A 1 88 ? 2.959 3.131 12.586 1 97.44 88 ARG A O 1
ATOM 655 N N . LYS A 1 89 ? 3.264 1.562 11.055 1 98.12 89 LYS A N 1
ATOM 656 C CA . LYS A 1 89 ? 2.021 1.904 10.367 1 98.12 89 LYS A CA 1
ATOM 657 C C . LYS A 1 89 ? 0.82 1.754 11.297 1 98.12 89 LYS A C 1
ATOM 659 O O . LYS A 1 89 ? -0.071 2.605 11.312 1 98.12 89 LYS A O 1
ATOM 664 N N . ASN A 1 90 ? 0.84 0.672 12.023 1 97.81 90 ASN A N 1
ATOM 665 C CA . ASN A 1 90 ? -0.25 0.48 12.977 1 97.81 90 ASN A CA 1
ATOM 666 C C . ASN A 1 90 ? -0.334 1.633 13.977 1 97.81 90 ASN A C 1
ATOM 668 O O . ASN A 1 90 ? -1.425 2.117 14.281 1 97.81 90 ASN A O 1
ATOM 672 N N . ALA A 1 91 ? 0.816 2.076 14.453 1 98.38 91 ALA A N 1
ATOM 673 C CA . ALA A 1 91 ? 0.869 3.156 15.43 1 98.38 91 ALA A CA 1
ATOM 674 C C . ALA A 1 91 ? 0.437 4.48 14.812 1 98.38 91 ALA A C 1
ATOM 676 O O . ALA A 1 91 ? -0.195 5.309 15.477 1 98.38 91 ALA A O 1
ATOM 677 N N . LEU A 1 92 ? 0.778 4.691 13.547 1 98.75 92 LEU A N 1
ATOM 678 C CA . LEU A 1 92 ? 0.435 5.914 12.828 1 98.75 92 LEU A CA 1
ATOM 679 C C . LEU A 1 92 ? -1.063 5.98 12.555 1 98.75 92 LEU A C 1
ATOM 681 O O . LEU A 1 92 ? -1.616 7.066 12.359 1 98.75 92 LEU A O 1
ATOM 685 N N . ILE A 1 93 ? -1.736 4.883 12.547 1 98.44 93 ILE A N 1
ATOM 686 C CA . ILE A 1 93 ? -3.121 4.789 12.094 1 98.44 93 ILE A CA 1
ATOM 687 C C . ILE A 1 93 ? -4.055 4.781 13.305 1 98.44 93 ILE A C 1
ATOM 689 O O . ILE A 1 93 ? -5.156 5.336 13.25 1 98.44 93 ILE A O 1
ATOM 693 N N . LYS A 1 94 ? -3.645 4.223 14.383 1 96.69 94 LYS A N 1
ATOM 694 C CA . LYS A 1 94 ? -4.496 3.795 15.484 1 96.69 94 LYS A CA 1
ATOM 695 C C . LYS A 1 94 ? -5.301 4.965 16.047 1 96.69 94 LYS A C 1
ATOM 697 O O . LYS A 1 94 ? -6.516 4.855 16.234 1 96.69 94 LYS A O 1
ATOM 702 N N . ASP A 1 95 ? -4.746 6.133 16.203 1 96.5 95 ASP A N 1
ATOM 703 C CA . ASP A 1 95 ? -5.438 7.184 16.938 1 96.5 95 ASP A CA 1
ATOM 704 C C . ASP A 1 95 ? -5.953 8.273 16 1 96.5 95 ASP A C 1
ATOM 706 O O . ASP A 1 95 ? -6.617 9.211 16.438 1 96.5 95 ASP A O 1
ATOM 710 N N . SER A 1 96 ? -5.727 8.141 14.734 1 98.44 96 SER A N 1
ATOM 711 C CA . SER A 1 96 ? -6.055 9.227 13.812 1 98.44 96 SER A CA 1
ATOM 712 C C . SER A 1 96 ? -7.414 9 13.156 1 98.44 96 SER A C 1
ATOM 714 O O . SER A 1 96 ? -7.727 7.891 12.727 1 98.44 96 SER A O 1
ATOM 716 N N . PHE A 1 97 ? -8.164 10.039 13.141 1 97.75 97 PHE A N 1
ATOM 717 C CA . PHE A 1 97 ? -9.469 9.914 12.5 1 97.75 97 PHE A CA 1
ATOM 718 C C . PHE A 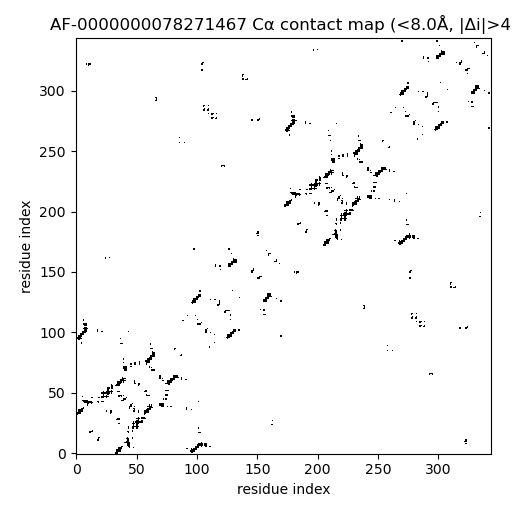1 97 ? -9.406 10.344 11.039 1 97.75 97 PHE A C 1
ATOM 720 O O . PHE A 1 97 ? -10.375 10.18 10.297 1 97.75 97 PHE A O 1
ATOM 727 N N . ALA A 1 98 ? -8.297 10.93 10.609 1 98.62 98 ALA A N 1
ATOM 728 C CA . ALA A 1 98 ? -8.078 11.32 9.219 1 98.62 98 ALA A CA 1
ATOM 729 C C . ALA A 1 98 ? -6.602 11.227 8.844 1 98.62 98 ALA A C 1
ATOM 731 O O . ALA A 1 98 ? -5.727 11.281 9.719 1 98.62 98 ALA A O 1
ATOM 732 N N . PHE A 1 99 ? -6.383 11.086 7.586 1 98.94 99 PHE A N 1
ATOM 733 C CA . PHE A 1 99 ? -5.043 10.969 7.02 1 98.94 99 PHE A CA 1
ATOM 734 C C . PHE A 1 99 ? -4.875 11.906 5.836 1 98.94 99 PHE A C 1
ATOM 736 O O . PHE A 1 99 ? -5.723 11.953 4.941 1 98.94 99 PHE A O 1
ATOM 743 N N . ILE A 1 100 ? -3.824 12.641 5.891 1 98.94 100 ILE A N 1
ATOM 744 C CA . ILE A 1 100 ? -3.498 13.555 4.797 1 98.94 100 ILE A CA 1
ATOM 745 C C . ILE A 1 100 ? -2.25 13.062 4.07 1 98.94 100 ILE A C 1
ATOM 747 O O . ILE A 1 100 ? -1.19 12.898 4.68 1 98.94 100 ILE A O 1
ATOM 751 N N . ILE A 1 101 ? -2.381 12.898 2.789 1 98.94 101 ILE A N 1
ATOM 752 C CA . ILE A 1 101 ? -1.325 12.297 1.979 1 98.94 101 ILE A CA 1
ATOM 753 C C . ILE A 1 101 ? -0.688 13.367 1.092 1 98.94 101 ILE A C 1
ATOM 755 O O . ILE A 1 101 ? -1.31 13.844 0.141 1 98.94 101 ILE A O 1
ATOM 759 N N . PHE A 1 102 ? 0.5 13.727 1.373 1 98.88 102 PHE A N 1
ATOM 760 C CA . PHE A 1 102 ? 1.3 14.609 0.537 1 98.88 102 PHE A CA 1
ATOM 761 C C . PHE A 1 102 ? 2.113 13.812 -0.475 1 98.88 102 PHE A C 1
ATOM 763 O O . PHE A 1 102 ? 2.201 12.586 -0.382 1 98.88 102 PHE A O 1
ATOM 770 N N . PRO A 1 103 ? 2.67 14.531 -1.495 1 98.56 103 PRO A N 1
ATOM 771 C CA . PRO A 1 103 ? 3.529 13.836 -2.461 1 98.56 103 PRO A CA 1
ATOM 772 C C . PRO A 1 103 ? 4.641 13.031 -1.793 1 98.56 103 PRO A C 1
ATOM 774 O O . PRO A 1 103 ? 5.254 13.5 -0.831 1 98.56 103 PRO A O 1
ATOM 777 N N . GLY A 1 104 ? 4.891 11.859 -2.303 1 98.06 104 GLY A N 1
ATOM 778 C CA . GLY A 1 104 ? 5.906 10.977 -1.751 1 98.06 104 GLY A CA 1
ATOM 779 C C . GLY A 1 104 ? 6.188 9.773 -2.627 1 98.06 104 GLY A C 1
ATOM 780 O O . GLY A 1 104 ? 5.773 9.734 -3.787 1 98.06 104 GLY A O 1
ATOM 781 N N . GLY A 1 105 ? 6.973 8.883 -2.121 1 97.19 105 GLY A N 1
ATOM 782 C CA . GLY A 1 105 ? 7.391 7.703 -2.865 1 97.19 105 GLY A CA 1
ATOM 783 C C . GLY A 1 105 ? 6.668 6.441 -2.432 1 97.19 105 GLY A C 1
ATOM 784 O O . GLY A 1 105 ? 5.473 6.469 -2.145 1 97.19 105 GLY A O 1
ATOM 785 N N . PHE A 1 106 ? 7.379 5.305 -2.395 1 97.06 106 PHE A N 1
ATOM 786 C CA . PHE A 1 106 ? 6.781 4.004 -2.121 1 97.06 106 PHE A CA 1
ATOM 787 C C . PHE A 1 106 ? 6.281 3.93 -0.684 1 97.06 106 PHE A C 1
ATOM 789 O O . PHE A 1 106 ? 5.23 3.34 -0.417 1 97.06 106 PHE A O 1
ATOM 796 N N . GLY A 1 107 ? 7.039 4.508 0.217 1 97.06 107 GLY A N 1
ATOM 797 C CA . GLY A 1 107 ? 6.566 4.535 1.593 1 97.06 107 GLY A CA 1
ATOM 798 C C . GLY A 1 107 ? 5.242 5.254 1.758 1 97.06 107 GLY A C 1
ATOM 799 O O . GLY A 1 107 ? 4.352 4.773 2.459 1 97.06 107 GLY A O 1
ATOM 800 N N . THR A 1 108 ? 5.137 6.379 1.137 1 98.56 108 THR A N 1
ATOM 801 C CA . THR A 1 108 ? 3.9 7.152 1.185 1 98.56 108 THR A CA 1
ATOM 802 C C . THR A 1 108 ? 2.752 6.379 0.545 1 98.56 108 THR A C 1
ATOM 804 O O . THR A 1 108 ? 1.646 6.336 1.089 1 98.56 108 THR A O 1
ATOM 807 N N . LEU A 1 109 ? 3.012 5.758 -0.574 1 98.5 109 LEU A N 1
ATOM 808 C CA . LEU A 1 109 ? 1.998 4.965 -1.259 1 98.5 109 LEU A CA 1
ATOM 809 C C . LEU A 1 109 ? 1.577 3.77 -0.408 1 98.5 109 LEU A C 1
ATOM 811 O O . LEU A 1 109 ? 0.391 3.443 -0.335 1 98.5 109 LEU A O 1
ATOM 815 N N . ASP A 1 110 ? 2.547 3.098 0.198 1 98.31 110 ASP A N 1
ATOM 816 C CA . ASP A 1 110 ? 2.266 1.994 1.112 1 98.31 110 ASP A CA 1
ATOM 817 C C . ASP A 1 110 ? 1.324 2.434 2.23 1 98.31 110 ASP A C 1
ATOM 819 O O . ASP A 1 110 ? 0.313 1.777 2.492 1 98.31 110 ASP A O 1
ATOM 823 N N . GLU A 1 111 ? 1.589 3.561 2.818 1 98.69 111 GLU A N 1
ATOM 824 C CA . GLU A 1 111 ? 0.766 4.117 3.889 1 98.69 111 GLU A CA 1
ATOM 825 C C . GLU A 1 111 ? -0.615 4.512 3.373 1 98.69 111 GLU A C 1
ATOM 827 O O . GLU A 1 111 ? -1.629 4.219 4.008 1 98.69 111 GLU A O 1
ATOM 832 N N . ALA A 1 112 ? -0.683 5.145 2.24 1 98.62 112 ALA A N 1
ATOM 833 C CA . ALA A 1 112 ? -1.943 5.602 1.664 1 98.62 112 ALA A CA 1
ATOM 834 C C . ALA A 1 112 ? -2.881 4.43 1.392 1 98.62 112 ALA A C 1
ATOM 836 O O . ALA A 1 112 ? -4.047 4.457 1.787 1 98.62 112 ALA A O 1
ATOM 837 N N . PHE A 1 113 ? -2.371 3.414 0.768 1 98.19 113 PHE A N 1
ATOM 838 C CA . PHE A 1 113 ? -3.244 2.316 0.365 1 98.19 113 PHE A CA 1
ATOM 839 C C . PHE A 1 113 ? -3.623 1.458 1.565 1 98.19 113 PHE A C 1
ATOM 841 O O . PHE A 1 113 ? -4.684 0.829 1.576 1 98.19 113 PHE A O 1
ATOM 848 N N . GLU A 1 114 ? -2.789 1.451 2.621 1 98.25 114 GLU A N 1
ATOM 849 C CA . GLU A 1 114 ? -3.189 0.792 3.859 1 98.25 114 GLU A CA 1
ATOM 850 C C . GLU A 1 114 ? -4.461 1.413 4.426 1 98.25 114 GLU A C 1
ATOM 852 O O . GLU A 1 114 ? -5.434 0.707 4.707 1 98.25 114 GLU A O 1
ATOM 857 N N . VAL A 1 115 ? -4.492 2.689 4.535 1 98.06 115 VAL A N 1
ATOM 858 C CA . VAL A 1 115 ? -5.625 3.342 5.184 1 98.06 115 VAL A CA 1
ATOM 859 C C . VAL A 1 115 ? -6.832 3.336 4.246 1 98.06 115 VAL A C 1
ATOM 861 O O . VAL A 1 115 ? -7.977 3.246 4.699 1 98.06 115 VAL A O 1
ATOM 864 N N . ILE A 1 116 ? -6.629 3.395 2.949 1 97.5 116 ILE A N 1
ATOM 865 C CA . ILE A 1 116 ? -7.734 3.287 2.002 1 97.5 116 ILE A CA 1
ATOM 866 C C . ILE A 1 116 ? -8.375 1.905 2.113 1 97.5 116 ILE A C 1
ATOM 868 O O . ILE A 1 116 ? -9.602 1.784 2.139 1 97.5 116 ILE A O 1
ATOM 872 N N . THR A 1 117 ? -7.5 0.874 2.148 1 96.56 117 THR A N 1
ATOM 873 C CA . THR A 1 117 ? -7.996 -0.494 2.24 1 96.56 117 THR A CA 1
ATOM 874 C C . THR A 1 117 ? -8.812 -0.689 3.518 1 96.56 117 THR A C 1
ATOM 876 O O . THR A 1 117 ? -9.875 -1.309 3.494 1 96.56 117 THR A O 1
ATOM 879 N N . LEU A 1 118 ? -8.328 -0.194 4.617 1 96 118 LEU A N 1
ATOM 880 C CA . LEU A 1 118 ? -9.047 -0.292 5.883 1 96 118 LEU A CA 1
ATOM 881 C C . LEU A 1 118 ? -10.422 0.362 5.781 1 96 118 LEU A C 1
ATOM 883 O O . LEU A 1 118 ? -11.414 -0.189 6.266 1 96 118 LEU A O 1
ATOM 887 N N . ALA A 1 119 ? -10.492 1.562 5.172 1 94.69 119 ALA A N 1
ATOM 888 C CA . ALA A 1 119 ? -11.758 2.27 5.008 1 94.69 119 ALA A CA 1
ATOM 889 C C . ALA A 1 119 ? -12.703 1.493 4.094 1 94.69 119 ALA A C 1
ATOM 891 O O . ALA A 1 119 ? -13.883 1.326 4.41 1 94.69 119 ALA A O 1
ATOM 892 N N . GLN A 1 120 ? -12.188 1.03 2.992 1 92.38 120 GLN A N 1
ATOM 893 C CA . GLN A 1 120 ? -13 0.322 2.01 1 92.38 120 GLN A CA 1
ATOM 894 C C . GLN A 1 120 ? -13.547 -0.982 2.586 1 92.38 120 GLN A C 1
ATOM 896 O O . GLN A 1 120 ? -14.656 -1.394 2.256 1 92.38 120 GLN A O 1
ATOM 901 N N . ALA A 1 121 ? -12.742 -1.652 3.369 1 90.25 121 ALA A N 1
ATOM 902 C CA . ALA A 1 121 ? -13.148 -2.916 3.979 1 90.25 121 ALA A CA 1
ATOM 903 C C . ALA A 1 121 ? -14.062 -2.68 5.18 1 90.25 121 ALA A C 1
ATOM 905 O O . ALA A 1 121 ? -14.508 -3.631 5.824 1 90.25 121 ALA A O 1
ATOM 906 N N . ARG A 1 122 ? -14.367 -1.421 5.52 1 90.94 122 ARG A N 1
ATOM 907 C CA . ARG A 1 122 ? -15.234 -1.021 6.621 1 90.94 122 ARG A CA 1
ATOM 908 C C . ARG A 1 122 ? -14.695 -1.514 7.957 1 90.94 122 ARG A C 1
ATOM 910 O O . ARG A 1 122 ? -15.461 -1.881 8.852 1 90.94 122 ARG A O 1
ATOM 917 N N . LEU A 1 123 ? -13.383 -1.586 7.949 1 93.06 123 LEU A N 1
ATOM 918 C CA . LEU A 1 123 ? -12.734 -1.975 9.195 1 93.06 123 LEU A CA 1
ATOM 919 C C . LEU A 1 123 ? -12.492 -0.759 10.086 1 93.06 123 LEU A C 1
ATOM 921 O O . LEU A 1 123 ? -12.305 -0.896 11.297 1 93.06 123 LEU A O 1
ATOM 925 N N . ARG A 1 124 ? -12.422 0.385 9.461 1 93.94 124 ARG A N 1
ATOM 926 C CA . ARG A 1 124 ? -12.242 1.651 10.164 1 93.94 124 ARG A CA 1
ATOM 927 C C . ARG A 1 124 ? -12.914 2.795 9.414 1 93.94 124 ARG A C 1
ATOM 929 O O . ARG A 1 124 ? -12.852 2.861 8.188 1 93.94 124 ARG A O 1
ATOM 936 N N . ASP A 1 125 ? -13.516 3.633 10.211 1 94.19 125 ASP A N 1
ATOM 937 C CA . ASP A 1 125 ? -14.133 4.82 9.625 1 94.19 125 ASP A CA 1
ATOM 938 C C . ASP A 1 125 ? -13.227 6.043 9.781 1 94.19 125 ASP A C 1
ATOM 940 O O . ASP A 1 125 ? -13.07 6.57 10.883 1 94.19 125 ASP A O 1
ATOM 944 N N . HIS A 1 126 ? -12.508 6.344 8.781 1 97.19 126 HIS A N 1
ATOM 945 C CA . HIS A 1 126 ? -11.641 7.516 8.758 1 97.19 126 HIS A CA 1
ATOM 946 C C . HIS A 1 126 ? -11.641 8.172 7.379 1 97.19 126 HIS A C 1
ATOM 948 O O . HIS A 1 126 ? -12.117 7.578 6.406 1 97.19 126 HIS A O 1
ATOM 954 N N . LYS A 1 127 ? -11.102 9.391 7.309 1 97.5 127 LYS A N 1
ATOM 955 C CA . LYS A 1 127 ? -10.984 10.125 6.051 1 97.5 127 LYS A CA 1
ATOM 956 C C . LYS A 1 127 ? -9.562 10.047 5.5 1 97.5 127 LYS A C 1
ATOM 958 O O . LYS A 1 127 ? -8.594 10.109 6.262 1 97.5 127 LYS A O 1
ATOM 963 N N . VAL A 1 128 ? -9.484 9.859 4.234 1 98.56 128 VAL A N 1
ATOM 964 C CA . VAL A 1 128 ? -8.211 9.906 3.525 1 98.56 128 VAL A CA 1
ATOM 965 C C . VAL A 1 128 ? -8.219 11.047 2.512 1 98.56 128 VAL A C 1
ATOM 967 O O . VAL A 1 128 ? -9.102 11.117 1.651 1 98.56 128 VAL A O 1
ATOM 970 N N . ILE A 1 129 ? -7.242 11.938 2.613 1 98.75 129 ILE A N 1
ATOM 971 C CA . ILE A 1 129 ? -7.23 13.141 1.792 1 98.75 129 ILE A CA 1
ATOM 972 C C . ILE A 1 129 ? -5.883 13.266 1.084 1 98.75 129 ILE A C 1
ATOM 974 O O . ILE A 1 129 ? -4.852 13.484 1.729 1 98.75 129 ILE A O 1
ATOM 978 N N . PHE A 1 130 ? -5.895 13.203 -0.234 1 98.69 130 PHE A N 1
ATOM 979 C CA . PHE A 1 130 ? -4.699 13.484 -1.023 1 98.69 130 PHE A CA 1
ATOM 980 C C . PHE A 1 130 ? -4.562 14.984 -1.268 1 98.69 130 PHE A C 1
ATOM 982 O O . PHE A 1 130 ? -5.496 15.633 -1.744 1 98.69 130 PHE A O 1
ATOM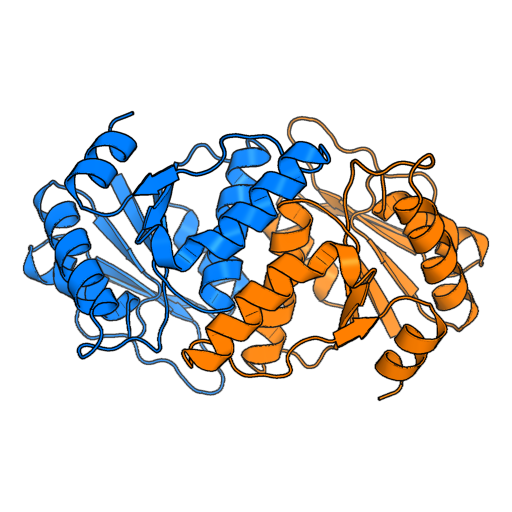 989 N N . VAL A 1 131 ? -3.365 15.469 -0.933 1 98.56 131 VAL A N 1
ATOM 990 C CA . VAL A 1 131 ? -3.111 16.891 -1.146 1 98.56 131 VAL A CA 1
ATOM 991 C C . VAL A 1 131 ? -2.252 17.078 -2.393 1 98.56 131 VAL A C 1
ATOM 993 O O . VAL A 1 131 ? -1.393 16.25 -2.695 1 98.56 131 VAL A O 1
ATOM 996 N N . GLN A 1 132 ? -2.543 18.266 -3.102 1 96.38 132 GLN A N 1
ATOM 997 C CA . GLN A 1 132 ? -1.863 18.594 -4.348 1 96.38 132 GLN A CA 1
ATOM 998 C C . GLN A 1 132 ? -2.287 17.656 -5.473 1 96.38 132 GLN A C 1
ATOM 1000 O O . GLN A 1 132 ? -1.468 16.891 -5.996 1 96.38 132 GLN A O 1
ATOM 1005 N N . ARG A 1 133 ? -3.504 17.875 -6.004 1 96.88 133 ARG A N 1
ATOM 1006 C CA . ARG A 1 133 ? -4.23 17.031 -6.949 1 96.88 133 ARG A CA 1
ATOM 1007 C C . ARG A 1 133 ? -3.404 16.781 -8.203 1 96.88 133 ARG A C 1
ATOM 1009 O O . ARG A 1 133 ? -3.402 15.672 -8.742 1 96.88 133 ARG A O 1
ATOM 1016 N N . ASP A 1 134 ? -2.748 17.812 -8.586 1 96.62 134 ASP A N 1
ATOM 1017 C CA . ASP A 1 134 ? -2.008 17.734 -9.844 1 96.62 134 ASP A CA 1
ATOM 1018 C C . ASP A 1 134 ? -0.919 16.656 -9.766 1 96.62 134 ASP A C 1
ATOM 1020 O O . ASP A 1 134 ? -0.674 15.945 -10.742 1 96.62 134 ASP A O 1
ATOM 1024 N N . PHE A 1 135 ? -0.27 16.609 -8.641 1 97.38 135 PHE A N 1
ATOM 1025 C CA . PHE A 1 135 ? 0.771 15.609 -8.445 1 97.38 135 PHE A CA 1
ATOM 1026 C C . PHE A 1 135 ? 0.207 14.203 -8.625 1 97.38 135 PHE A C 1
ATOM 1028 O O . PHE A 1 135 ? 0.85 13.344 -9.227 1 97.38 135 PHE A O 1
ATOM 1035 N N . TRP A 1 136 ? -1.04 13.969 -8.125 1 97.94 136 TRP A N 1
ATOM 1036 C CA . TRP A 1 136 ? -1.613 12.625 -8.023 1 97.94 136 TRP A CA 1
ATOM 1037 C C . TRP A 1 136 ? -2.469 12.305 -9.242 1 97.94 136 TRP A C 1
ATOM 1039 O O . TRP A 1 136 ? -2.965 11.18 -9.383 1 97.94 136 TRP A O 1
ATOM 1049 N N . ALA A 1 137 ? -2.605 13.203 -10.148 1 97.19 137 ALA A N 1
ATOM 1050 C CA . ALA A 1 137 ? -3.535 13.07 -11.273 1 97.19 137 ALA A CA 1
ATOM 1051 C C . ALA A 1 137 ? -3.301 11.766 -12.023 1 97.19 137 ALA A C 1
ATOM 1053 O O . ALA A 1 137 ? -4.246 11.023 -12.312 1 97.19 137 ALA A O 1
ATOM 1054 N N . PRO A 1 138 ? -2.061 11.398 -12.398 1 97.38 138 PRO A N 1
ATOM 1055 C CA . PRO A 1 138 ? -1.864 10.133 -13.109 1 97.38 138 PRO A CA 1
ATOM 1056 C C . PRO A 1 138 ? -2.295 8.922 -12.281 1 97.38 138 PRO A C 1
ATOM 1058 O O . PRO A 1 138 ? -2.83 7.957 -12.836 1 97.38 138 PRO A O 1
ATOM 1061 N N . LEU A 1 139 ? -2.066 8.945 -10.984 1 97.88 139 LEU A N 1
ATOM 1062 C CA . LEU A 1 139 ? -2.525 7.875 -10.102 1 97.88 139 LEU A CA 1
ATOM 1063 C C . LEU A 1 139 ? -4.047 7.797 -10.094 1 97.88 139 LEU A C 1
ATOM 1065 O O . LEU A 1 139 ? -4.617 6.707 -10.195 1 97.88 139 LEU A O 1
ATOM 1069 N N . PHE A 1 140 ? -4.684 8.961 -9.953 1 96.5 140 PHE A N 1
ATOM 1070 C CA . PHE A 1 140 ? -6.141 9 -9.914 1 96.5 140 PHE A CA 1
ATOM 1071 C C . PHE A 1 140 ? -6.727 8.445 -11.211 1 96.5 140 PHE A C 1
ATOM 1073 O O . PHE A 1 140 ? -7.754 7.766 -11.188 1 96.5 140 PHE A O 1
ATOM 1080 N N . ASN A 1 141 ? -6.102 8.766 -12.305 1 95.94 141 ASN A N 1
ATOM 1081 C CA . ASN A 1 141 ? -6.543 8.203 -13.57 1 95.94 141 ASN A CA 1
ATOM 1082 C C . ASN A 1 141 ? -6.512 6.676 -13.547 1 95.94 141 ASN A C 1
ATOM 1084 O O . ASN A 1 141 ? -7.441 6.023 -14.023 1 95.94 141 ASN A O 1
ATOM 1088 N N . PHE A 1 142 ? -5.473 6.172 -13.031 1 97.88 142 PHE A N 1
ATOM 1089 C CA . PHE A 1 142 ? -5.352 4.727 -12.891 1 97.88 142 PHE A CA 1
ATOM 1090 C C . PHE A 1 142 ? -6.441 4.172 -11.984 1 97.88 142 PHE A C 1
ATOM 1092 O O . PHE A 1 142 ? -7.094 3.18 -12.32 1 97.88 142 PHE A O 1
ATOM 1099 N N . LEU A 1 143 ? -6.691 4.793 -10.82 1 96.94 143 LEU A N 1
ATOM 1100 C CA . LEU A 1 143 ? -7.695 4.34 -9.859 1 96.94 143 LEU A CA 1
ATOM 1101 C C . LEU A 1 143 ? -9.094 4.43 -10.453 1 96.94 143 LEU A C 1
ATOM 1103 O O . LEU A 1 143 ? -9.945 3.576 -10.188 1 96.94 143 LEU A O 1
ATOM 1107 N N . ASP A 1 144 ? -9.352 5.441 -11.281 1 95.75 144 ASP A N 1
ATOM 1108 C CA . ASP A 1 144 ? -10.625 5.562 -11.977 1 95.75 144 ASP A CA 1
ATOM 1109 C C . ASP A 1 144 ? -10.844 4.383 -12.93 1 95.75 144 ASP A C 1
ATOM 1111 O O . ASP A 1 144 ? -11.969 3.895 -13.07 1 95.75 144 ASP A O 1
ATOM 1115 N N . ASN A 1 145 ? -9.766 3.979 -13.594 1 96.44 145 ASN A N 1
ATOM 1116 C CA . ASN A 1 145 ? -9.859 2.803 -14.453 1 96.44 145 ASN A CA 1
ATOM 1117 C C . ASN A 1 145 ? -10.25 1.559 -13.664 1 96.44 145 ASN A C 1
ATOM 1119 O O . ASN A 1 145 ? -10.992 0.71 -14.156 1 96.44 145 ASN A O 1
ATOM 1123 N N . LEU A 1 146 ? -9.688 1.424 -12.438 1 97.31 146 LEU A N 1
ATOM 1124 C CA . LEU A 1 146 ? -10.047 0.287 -11.594 1 97.31 146 LEU A CA 1
ATOM 1125 C C . LEU A 1 146 ? -11.531 0.302 -11.266 1 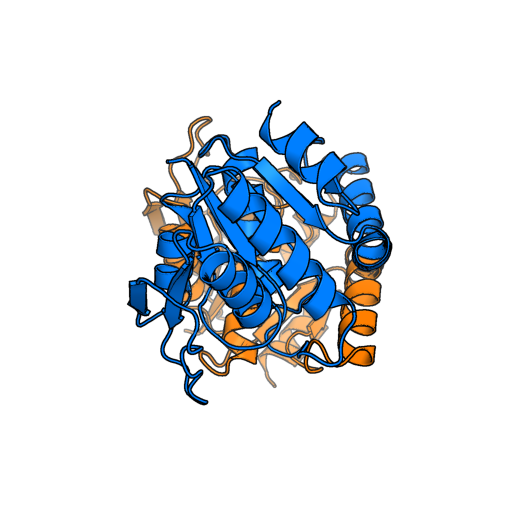97.31 146 LEU A C 1
ATOM 1127 O O . LEU A 1 146 ? -12.172 -0.753 -11.203 1 97.31 146 LEU A O 1
ATOM 1131 N N . VAL A 1 147 ? -12.102 1.465 -11.008 1 96.38 147 VAL A N 1
ATOM 1132 C CA . VAL A 1 147 ? -13.523 1.609 -10.75 1 96.38 147 VAL A CA 1
ATOM 1133 C C . VAL A 1 147 ? -14.32 1.13 -11.961 1 96.38 147 VAL A C 1
ATOM 1135 O O . VAL A 1 147 ? -15.273 0.356 -11.828 1 96.38 147 VAL A O 1
ATOM 1138 N N . ASN A 1 148 ? -13.906 1.564 -13.125 1 95.88 148 ASN A N 1
ATOM 1139 C CA . ASN A 1 148 ? -14.594 1.216 -14.359 1 95.88 148 ASN A CA 1
ATOM 1140 C C . ASN A 1 148 ? -14.57 -0.288 -14.617 1 95.88 148 ASN A C 1
ATOM 1142 O O . ASN A 1 148 ? -15.508 -0.842 -15.195 1 95.88 148 ASN A O 1
ATOM 1146 N N . LEU A 1 149 ? -13.508 -0.928 -14.141 1 95.44 149 LEU A N 1
ATOM 1147 C CA . LEU A 1 149 ?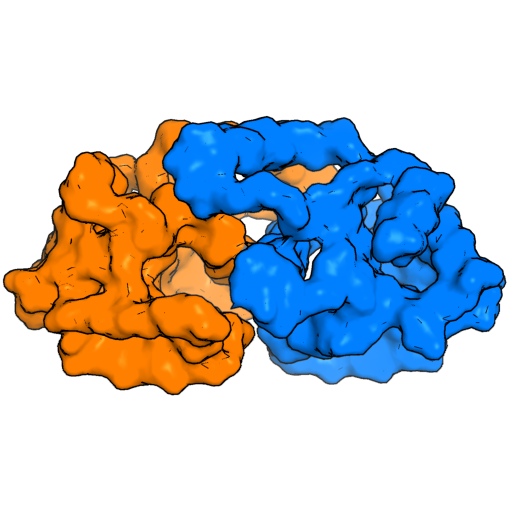 -13.336 -2.365 -14.328 1 95.44 149 LEU A CA 1
ATOM 1148 C C . LEU A 1 149 ? -14.031 -3.143 -13.211 1 95.44 149 LEU A C 1
ATOM 1150 O O . LEU A 1 149 ? -14.023 -4.375 -13.211 1 95.44 149 LEU A O 1
ATOM 1154 N N . GLY A 1 150 ? -14.594 -2.4 -12.203 1 95.06 150 GLY A N 1
ATOM 1155 C CA . GLY A 1 150 ? -15.297 -3.033 -11.102 1 95.06 150 GLY A CA 1
ATOM 1156 C C . GLY A 1 150 ? -14.367 -3.625 -10.062 1 95.06 150 GLY A C 1
ATOM 1157 O O . GLY A 1 150 ? -14.766 -4.5 -9.289 1 95.06 150 GLY A O 1
ATOM 1158 N N . LEU A 1 151 ? -13.117 -3.199 -10.055 1 95.69 151 LEU A N 1
ATOM 1159 C CA . LEU A 1 151 ? -12.133 -3.773 -9.148 1 95.69 151 LEU A CA 1
ATOM 1160 C C . LEU A 1 151 ? -12.117 -3.029 -7.816 1 95.69 151 LEU A C 1
ATOM 1162 O O . LEU A 1 151 ? -11.586 -3.535 -6.824 1 95.69 151 LEU A O 1
ATOM 1166 N N . VAL A 1 152 ? -12.555 -1.785 -7.785 1 94.81 152 VAL A N 1
ATOM 1167 C CA . VAL A 1 152 ? -12.656 -1.01 -6.551 1 94.81 152 VAL A CA 1
ATOM 1168 C C . VAL A 1 152 ? -13.961 -0.22 -6.547 1 94.81 152 VAL A C 1
ATOM 1170 O O . VAL A 1 152 ? -14.562 0.003 -7.602 1 94.81 152 VAL A O 1
ATOM 1173 N N . ASN A 1 153 ? -14.508 0.025 -5.32 1 88.75 153 ASN A N 1
ATOM 1174 C CA . ASN A 1 153 ? -15.625 0.947 -5.188 1 88.75 153 ASN A CA 1
ATOM 1175 C C . ASN A 1 153 ? -15.156 2.393 -5.059 1 88.75 153 ASN A C 1
ATOM 1177 O O . ASN A 1 153 ? -14.109 2.658 -4.457 1 88.75 153 ASN A O 1
ATOM 1181 N N . LYS A 1 154 ? -16.156 3.248 -5.688 1 77.94 154 LYS A N 1
ATOM 1182 C CA . LYS A 1 154 ? -15.828 4.672 -5.645 1 77.94 154 LYS A CA 1
ATOM 1183 C C . LYS A 1 154 ? -16.062 5.246 -4.25 1 77.94 154 LYS A C 1
ATOM 1185 O O . LYS A 1 154 ? -16.984 4.82 -3.545 1 77.94 154 LYS A O 1
ATOM 1190 N N . ASN A 1 155 ? -15.188 6.059 -3.609 1 71.5 155 ASN A N 1
ATOM 1191 C CA . ASN A 1 155 ? -15.477 6.918 -2.467 1 71.5 155 ASN A CA 1
ATOM 1192 C C . ASN A 1 155 ? -14.617 6.562 -1.26 1 71.5 155 ASN A C 1
ATOM 1194 O O . ASN A 1 155 ? -15.008 6.805 -0.117 1 71.5 155 ASN A O 1
ATOM 1198 N N . SER A 1 156 ? -13.383 6.219 -1.458 1 84.44 156 SER A N 1
ATOM 1199 C CA . SER A 1 156 ? -12.625 5.852 -0.27 1 84.44 156 SER A CA 1
ATOM 1200 C C . SER A 1 156 ? -11.586 6.914 0.072 1 84.44 156 SER A C 1
ATOM 1202 O O . SER A 1 156 ? -10.852 6.781 1.058 1 84.44 156 SER A O 1
ATOM 1204 N N . TYR A 1 157 ? -11.594 7.973 -0.785 1 95.88 157 TYR A N 1
ATOM 1205 C CA . TYR A 1 157 ? -10.633 9.031 -0.503 1 95.88 157 TYR A CA 1
ATOM 1206 C C . TYR A 1 157 ? -11.078 10.352 -1.136 1 95.88 157 TYR A C 1
ATOM 1208 O O . TYR A 1 157 ? -11.945 10.359 -2.008 1 95.88 157 TYR A O 1
ATOM 1216 N N . TYR A 1 158 ? -10.547 11.445 -0.611 1 97.12 158 TYR A N 1
ATOM 1217 C CA . TYR A 1 158 ? -10.766 12.805 -1.083 1 97.12 158 TYR A CA 1
ATOM 1218 C C . TYR A 1 158 ? -9.477 13.406 -1.618 1 97.12 158 TYR A C 1
ATOM 1220 O O . TYR A 1 158 ? -8.398 12.812 -1.482 1 97.12 158 TYR A O 1
ATOM 1228 N N . SER A 1 159 ? -9.617 14.516 -2.34 1 97.38 159 SER A N 1
ATOM 1229 C CA . SER A 1 159 ? -8.461 15.305 -2.744 1 97.38 159 SER A CA 1
ATOM 1230 C C . SER A 1 159 ? -8.672 16.781 -2.43 1 97.38 159 SER A C 1
ATOM 1232 O O . SER A 1 159 ? -9.805 17.266 -2.439 1 97.38 159 SER A O 1
ATOM 1234 N N . ALA A 1 160 ? -7.621 17.469 -2.098 1 98.25 160 ALA A N 1
ATOM 1235 C CA . ALA A 1 160 ? -7.652 18.875 -1.75 1 98.25 160 ALA A CA 1
ATOM 1236 C C . ALA A 1 160 ? -6.363 19.578 -2.18 1 98.25 160 ALA A C 1
ATOM 1238 O O . ALA A 1 160 ? -5.344 18.922 -2.4 1 98.25 160 ALA A O 1
ATOM 1239 N N . ASP A 1 161 ? -6.449 20.953 -2.27 1 97.62 161 ASP A N 1
ATOM 1240 C CA . ASP A 1 161 ? -5.266 21.703 -2.688 1 97.62 161 ASP A CA 1
ATOM 1241 C C . ASP A 1 161 ? -4.879 22.75 -1.644 1 97.62 161 ASP A C 1
ATOM 1243 O O . ASP A 1 161 ? -3.811 23.359 -1.736 1 97.62 161 ASP A O 1
ATOM 1247 N N . ASN A 1 162 ? -5.777 22.938 -0.685 1 96.38 162 ASN A N 1
ATOM 1248 C CA . ASN A 1 162 ? -5.52 23.969 0.325 1 96.38 162 ASN A CA 1
ATOM 1249 C C . ASN A 1 162 ? -6.211 23.641 1.646 1 96.38 162 ASN A C 1
ATOM 1251 O O . ASN A 1 162 ? -6.996 22.688 1.721 1 96.38 162 ASN A O 1
ATOM 1255 N N . ILE A 1 163 ? -5.867 24.391 2.631 1 97.38 163 ILE A N 1
ATOM 1256 C CA . ILE A 1 163 ? -6.309 24.125 3.996 1 97.38 163 ILE A CA 1
ATOM 1257 C C . ILE A 1 163 ? -7.828 24.25 4.078 1 97.38 163 ILE A C 1
ATOM 1259 O O . ILE A 1 163 ? -8.477 23.5 4.809 1 97.38 163 ILE A O 1
ATOM 1263 N N . ASP A 1 164 ? -8.453 25.203 3.385 1 97.94 164 ASP A N 1
ATOM 1264 C CA . ASP A 1 164 ? -9.898 25.375 3.438 1 97.94 164 ASP A CA 1
ATOM 1265 C C . ASP A 1 164 ? -10.625 24.125 2.965 1 97.94 164 ASP A C 1
ATOM 1267 O O . ASP A 1 164 ? -11.562 23.656 3.617 1 97.94 164 ASP A O 1
ATOM 1271 N N . GLU A 1 165 ? -10.234 23.609 1.89 1 98.31 165 GLU A N 1
ATOM 1272 C CA . GLU A 1 165 ? -1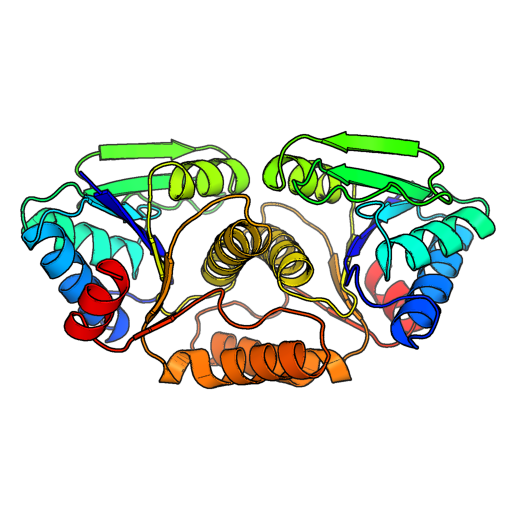0.82 22.375 1.372 1 98.31 165 GLU A CA 1
ATOM 1273 C C . GLU A 1 165 ? -10.633 21.219 2.35 1 98.31 165 GLU A C 1
ATOM 1275 O O . GLU A 1 165 ? -11.547 20.406 2.557 1 98.31 165 GLU A O 1
ATOM 1280 N N . ILE A 1 166 ? -9.445 21.094 2.918 1 98.38 166 ILE A N 1
ATOM 1281 C CA . ILE A 1 166 ? -9.148 20.031 3.873 1 98.38 166 ILE A CA 1
ATOM 1282 C C . ILE A 1 166 ? -10.086 20.141 5.07 1 98.38 166 ILE A C 1
ATOM 1284 O O . ILE A 1 166 ? -10.695 19.141 5.488 1 98.38 166 ILE A O 1
ATOM 1288 N N . MET A 1 167 ? -10.242 21.359 5.602 1 97.56 167 MET A N 1
ATOM 1289 C CA . MET A 1 167 ? -11.102 21.562 6.762 1 97.56 167 MET A CA 1
ATOM 1290 C C . MET A 1 167 ? -12.547 21.203 6.441 1 97.56 167 MET A C 1
ATOM 1292 O O . MET A 1 167 ? -13.234 20.609 7.273 1 97.56 167 MET A O 1
ATOM 1296 N N . ASP A 1 168 ? -12.992 21.531 5.23 1 97.69 168 ASP A N 1
ATOM 1297 C CA . ASP A 1 168 ? -14.344 21.172 4.805 1 97.69 168 ASP A CA 1
ATOM 1298 C C . ASP A 1 168 ? -14.539 19.656 4.828 1 97.69 168 ASP A C 1
ATOM 1300 O O . ASP A 1 168 ? -15.578 19.172 5.277 1 97.69 168 ASP A O 1
ATOM 1304 N N . ILE A 1 169 ? -13.57 18.953 4.355 1 97.38 169 ILE A N 1
ATOM 1305 C CA . ILE A 1 169 ? -13.648 17.5 4.301 1 97.38 169 ILE A CA 1
ATOM 1306 C C . ILE A 1 169 ? -13.633 16.922 5.715 1 97.38 169 ILE A C 1
ATOM 1308 O O . ILE A 1 169 ? -14.383 16 6.023 1 97.38 169 ILE A O 1
ATOM 1312 N N . LEU A 1 170 ? -12.758 17.5 6.605 1 96.88 170 LEU A N 1
ATOM 1313 C CA . LEU A 1 170 ? -12.633 17 7.973 1 96.88 170 LEU A CA 1
ATOM 1314 C C . LEU A 1 170 ? -13.938 17.188 8.742 1 96.88 170 LEU A C 1
ATOM 1316 O O . LEU A 1 170 ? -14.234 16.422 9.664 1 96.88 170 LEU A O 1
ATOM 1320 N N . LEU A 1 171 ? -14.75 18.141 8.312 1 94.25 171 LEU A N 1
ATOM 1321 C CA . LEU A 1 171 ? -15.969 18.484 9.039 1 94.25 171 LEU A CA 1
ATOM 1322 C C . LEU A 1 171 ? -17.172 17.719 8.484 1 94.25 171 LEU A C 1
ATOM 1324 O O . LEU A 1 171 ? -18.266 17.797 9.031 1 94.25 171 LEU A O 1
ATOM 1328 N N . LEU A 1 172 ? -17.031 17 7.371 1 88.19 172 LEU A N 1
ATOM 1329 C CA . LEU A 1 172 ? -18.094 16.141 6.848 1 88.19 172 LEU A CA 1
ATOM 1330 C C . LEU A 1 172 ? -18.469 15.055 7.848 1 88.19 172 LEU A C 1
ATOM 1332 O O . LEU A 1 172 ? -17.594 14.531 8.547 1 88.19 172 LEU A O 1
ATOM 1336 N N . MET B 1 1 ? 12.375 -25.547 0.091 1 82.62 1 MET B N 1
ATOM 1337 C CA . MET B 1 1 ? 11.352 -25.078 -0.831 1 82.62 1 MET B CA 1
ATOM 1338 C C . MET B 1 1 ? 11.242 -23.547 -0.797 1 82.62 1 MET B C 1
ATOM 1340 O O . MET B 1 1 ? 11.328 -22.938 0.27 1 82.62 1 MET B O 1
ATOM 1344 N N . LYS B 1 2 ? 11.211 -23 -1.976 1 95.38 2 LYS B N 1
ATOM 1345 C CA . LYS B 1 2 ? 11.023 -21.547 -2.09 1 95.38 2 LYS B CA 1
ATOM 1346 C C . LYS B 1 2 ? 9.547 -21.203 -2.291 1 95.38 2 LYS B C 1
ATOM 1348 O O . LYS B 1 2 ? 8.844 -21.891 -3.033 1 95.38 2 LYS B O 1
ATOM 1353 N N . TYR B 1 3 ? 9.055 -20.25 -1.532 1 98.5 3 TYR B N 1
ATOM 1354 C CA . TYR B 1 3 ? 7.656 -19.859 -1.624 1 98.5 3 TYR B CA 1
ATOM 1355 C C . TYR B 1 3 ? 7.5 -18.562 -2.424 1 98.5 3 TYR B C 1
ATOM 1357 O O . TYR B 1 3 ? 8.344 -17.672 -2.344 1 98.5 3 TYR B O 1
ATOM 1365 N N . VAL B 1 4 ? 6.395 -18.562 -3.152 1 98.81 4 VAL B N 1
ATOM 1366 C CA . VAL B 1 4 ? 5.973 -17.359 -3.883 1 98.81 4 VAL B CA 1
ATOM 1367 C C . VAL B 1 4 ? 4.562 -16.969 -3.449 1 98.81 4 VAL B C 1
ATOM 1369 O O . VAL B 1 4 ? 3.65 -17.797 -3.439 1 98.81 4 VAL B O 1
ATOM 1372 N N . THR B 1 5 ? 4.406 -15.758 -3.033 1 98.94 5 THR B N 1
ATOM 1373 C CA . THR B 1 5 ? 3.078 -15.25 -2.721 1 98.94 5 THR B CA 1
ATOM 1374 C C . THR B 1 5 ? 2.471 -14.539 -3.93 1 98.94 5 THR B C 1
ATOM 1376 O O . THR B 1 5 ? 3.145 -13.758 -4.602 1 98.94 5 THR B O 1
ATOM 1379 N N . ILE B 1 6 ? 1.229 -14.867 -4.219 1 98.94 6 ILE B N 1
ATOM 1380 C CA . ILE B 1 6 ? 0.51 -14.258 -5.332 1 98.94 6 ILE B CA 1
ATOM 1381 C C . ILE B 1 6 ? -0.619 -13.383 -4.801 1 98.94 6 ILE B C 1
ATOM 1383 O O . ILE B 1 6 ? -1.461 -13.844 -4.027 1 98.94 6 ILE B O 1
ATOM 1387 N N . PHE B 1 7 ? -0.609 -12.125 -5.203 1 98.88 7 PHE B N 1
ATOM 1388 C CA . PHE B 1 7 ? -1.642 -11.148 -4.867 1 98.88 7 PHE B CA 1
ATOM 1389 C C . PHE B 1 7 ? -2.508 -10.836 -6.082 1 98.88 7 PHE B C 1
ATOM 1391 O O . PHE B 1 7 ? -2.027 -10.859 -7.215 1 98.88 7 PHE B O 1
ATOM 1398 N N . GLY B 1 8 ? -3.771 -10.461 -5.805 1 98.62 8 GLY B N 1
ATOM 1399 C CA . GLY B 1 8 ? -4.664 -10.07 -6.879 1 98.62 8 GLY B CA 1
ATOM 1400 C C . GLY B 1 8 ? -6.109 -9.922 -6.434 1 98.62 8 GLY B C 1
ATOM 1401 O O . GLY B 1 8 ? -6.449 -10.266 -5.301 1 98.62 8 GLY B O 1
ATOM 1402 N N . SER B 1 9 ? -6.93 -9.57 -7.332 1 97.88 9 SER B N 1
ATOM 1403 C CA . SER B 1 9 ? -8.32 -9.203 -7.074 1 97.88 9 SER B CA 1
ATOM 1404 C C . SER B 1 9 ? -9.117 -10.406 -6.574 1 97.88 9 SER B C 1
ATOM 1406 O O . SER B 1 9 ? -9.016 -11.5 -7.137 1 97.88 9 SER B O 1
ATOM 1408 N N . ALA B 1 10 ? -9.961 -10.148 -5.598 1 95.5 10 ALA B N 1
ATOM 1409 C CA . ALA B 1 10 ? -10.953 -11.133 -5.168 1 95.5 10 ALA B CA 1
ATOM 1410 C C . ALA B 1 10 ? -12.148 -11.156 -6.113 1 95.5 10 ALA B C 1
ATOM 1412 O O . ALA B 1 10 ? -12.961 -12.086 -6.07 1 95.5 10 ALA B O 1
ATOM 1413 N N . ARG B 1 11 ? -12.219 -10.227 -7.02 1 94.56 11 ARG B N 1
ATOM 1414 C CA . ARG B 1 11 ? -13.43 -10.016 -7.801 1 94.56 11 ARG B CA 1
ATOM 1415 C C . ARG B 1 11 ? -13.312 -10.641 -9.188 1 94.56 11 ARG B C 1
ATOM 1417 O O . ARG B 1 11 ? -14.305 -10.781 -9.898 1 94.56 11 ARG B O 1
ATOM 1424 N N . LEU B 1 12 ? -12.125 -10.906 -9.57 1 96.5 12 LEU B N 1
ATOM 1425 C CA . LEU B 1 12 ? -11.898 -11.492 -10.891 1 96.5 12 LEU B CA 1
ATOM 1426 C C . LEU B 1 12 ? -12.039 -13.008 -10.844 1 96.5 12 LEU B C 1
ATOM 1428 O O . LEU B 1 12 ? -11.086 -13.711 -10.523 1 96.5 12 LEU B O 1
ATOM 1432 N N . ASP B 1 13 ? -13.172 -13.492 -11.234 1 94.69 13 ASP B N 1
ATOM 1433 C CA . ASP B 1 13 ? -13.477 -14.906 -11.062 1 94.69 13 ASP B CA 1
ATOM 1434 C C . ASP B 1 13 ? -13.125 -15.703 -12.32 1 94.69 13 ASP B C 1
ATOM 1436 O O . ASP B 1 13 ? -12.359 -15.227 -13.164 1 94.69 13 ASP B O 1
ATOM 1440 N N . ALA B 1 14 ? -13.602 -16.922 -12.422 1 95.75 14 ALA B N 1
ATOM 1441 C CA . ALA B 1 14 ? -13.18 -17.906 -13.422 1 95.75 14 ALA B CA 1
ATOM 1442 C C . ALA B 1 14 ? -13.523 -17.438 -14.828 1 95.75 14 ALA B C 1
ATOM 1444 O O . ALA B 1 14 ? -12.984 -17.938 -15.812 1 95.75 14 ALA B O 1
ATOM 1445 N N . SER B 1 15 ? -14.422 -16.453 -14.969 1 95.81 15 SER B N 1
ATOM 1446 C CA . SER B 1 15 ? -14.797 -15.938 -16.281 1 95.81 15 SER B CA 1
ATOM 1447 C C . SER B 1 15 ? -13.758 -14.945 -16.812 1 95.81 15 SER B C 1
ATOM 1449 O O . SER B 1 15 ? -13.758 -14.609 -17.984 1 95.81 15 SER B O 1
ATOM 1451 N N . SER B 1 16 ? -12.875 -14.508 -15.984 1 96.19 16 SER B N 1
ATOM 1452 C CA . SER B 1 16 ? -11.906 -13.492 -16.375 1 96.19 16 SER B CA 1
ATOM 1453 C C . SER B 1 16 ? -10.641 -14.117 -16.938 1 96.19 16 SER B C 1
ATOM 1455 O O . SER B 1 16 ? -10.195 -15.164 -16.453 1 96.19 16 SER B O 1
ATOM 1457 N N . GLU B 1 17 ? -10.031 -13.469 -17.922 1 97.06 17 GLU B N 1
ATOM 1458 C CA . GLU B 1 17 ? -8.734 -13.898 -18.453 1 97.06 17 GLU B CA 1
ATOM 1459 C C . GLU B 1 17 ? -7.656 -13.844 -17.391 1 97.06 17 GLU B C 1
ATOM 1461 O O . GLU B 1 17 ? -6.707 -14.633 -17.406 1 97.06 17 GLU B O 1
ATOM 1466 N N . HIS B 1 18 ? -7.773 -12.961 -16.484 1 97.81 18 HIS B N 1
ATOM 1467 C CA . HIS B 1 18 ? -6.805 -12.812 -15.406 1 97.81 18 HIS B CA 1
ATOM 1468 C C . HIS B 1 18 ? -6.812 -14.031 -14.484 1 97.81 18 HIS B C 1
ATOM 1470 O O . HIS B 1 18 ? -5.754 -14.492 -14.047 1 97.81 18 HIS B O 1
ATOM 1476 N N . TYR B 1 19 ? -7.988 -14.508 -14.211 1 98.5 19 TYR B N 1
ATOM 1477 C CA . TYR B 1 19 ? -8.125 -15.727 -13.422 1 98.5 19 TYR B CA 1
ATOM 1478 C C . TYR B 1 19 ? -7.414 -16.891 -14.094 1 98.5 19 TYR B C 1
ATOM 1480 O O . TYR B 1 19 ? -6.629 -17.609 -13.461 1 98.5 19 TYR B O 1
ATOM 1488 N N . GLN B 1 20 ? -7.691 -17.078 -15.336 1 98.44 20 GLN B N 1
ATOM 1489 C CA . GLN B 1 20 ? -7.102 -18.188 -16.078 1 98.44 20 GLN B CA 1
ATOM 1490 C C . GLN B 1 20 ? -5.578 -18.078 -16.109 1 98.44 20 GLN B C 1
ATOM 1492 O O . GLN B 1 20 ? -4.879 -19.078 -15.977 1 98.44 20 GLN B O 1
ATOM 1497 N N . LYS B 1 21 ? -5.113 -16.906 -16.281 1 98.56 21 LYS B N 1
ATOM 1498 C CA . LYS B 1 21 ? -3.67 -16.688 -16.312 1 98.56 21 LYS B CA 1
ATOM 1499 C C . LYS B 1 21 ? -3.045 -17.016 -14.953 1 98.56 21 LYS B C 1
ATOM 1501 O O . LYS B 1 21 ? -1.993 -17.641 -14.883 1 98.56 21 LYS B O 1
ATOM 1506 N N . ALA B 1 22 ? -3.66 -16.578 -13.883 1 98.75 22 ALA B N 1
ATOM 1507 C CA . ALA B 1 22 ? -3.168 -16.859 -12.531 1 98.75 22 ALA B CA 1
ATOM 1508 C C . ALA B 1 22 ? -3.129 -18.359 -12.266 1 98.75 22 ALA B C 1
ATOM 1510 O O . ALA B 1 22 ? -2.168 -18.859 -11.695 1 98.75 22 ALA B O 1
ATOM 1511 N N . TYR B 1 23 ? -4.172 -19 -12.703 1 98.88 23 TYR B N 1
ATOM 1512 C CA . TYR B 1 23 ? -4.254 -20.453 -12.586 1 98.88 23 TYR B CA 1
ATOM 1513 C C . TYR B 1 23 ? -3.064 -21.125 -13.266 1 98.88 23 TYR B C 1
ATOM 1515 O O . TYR B 1 23 ? -2.363 -21.938 -12.648 1 98.88 23 TYR B O 1
ATOM 1523 N N . LYS B 1 24 ? -2.852 -20.766 -14.484 1 98.75 24 LYS B N 1
ATOM 1524 C CA . LYS B 1 24 ? -1.798 -21.375 -15.281 1 98.75 24 LYS B CA 1
ATOM 1525 C C . LYS B 1 24 ? -0.42 -21.094 -14.695 1 98.75 24 LYS B C 1
ATOM 1527 O O . LYS B 1 24 ? 0.427 -21.984 -14.617 1 98.75 24 LYS B O 1
ATOM 1532 N N . ILE B 1 25 ? -0.202 -19.906 -14.297 1 98.75 25 ILE B N 1
ATOM 1533 C CA . ILE B 1 25 ? 1.093 -19.5 -13.766 1 98.75 25 ILE B CA 1
ATOM 1534 C C . ILE B 1 25 ? 1.361 -20.219 -12.453 1 98.75 25 ILE B C 1
ATOM 1536 O O . ILE B 1 25 ? 2.447 -20.766 -12.25 1 98.75 25 ILE B O 1
ATOM 1540 N N . ALA B 1 26 ? 0.396 -20.25 -11.547 1 98.88 26 ALA B N 1
ATOM 1541 C CA . ALA B 1 26 ? 0.573 -20.922 -10.258 1 98.88 26 ALA B CA 1
ATOM 1542 C C . ALA B 1 26 ? 0.794 -22.406 -10.453 1 98.88 26 ALA B C 1
ATOM 1544 O O . ALA B 1 26 ? 1.594 -23.031 -9.734 1 98.88 26 ALA B O 1
ATOM 1545 N N . LYS B 1 27 ? 0.071 -22.953 -11.414 1 98.88 27 LYS B N 1
ATOM 1546 C CA . LYS B 1 27 ? 0.255 -24.375 -11.727 1 98.88 27 LYS B CA 1
ATOM 1547 C C . LYS B 1 27 ? 1.687 -24.656 -12.172 1 98.88 27 LYS B C 1
ATOM 1549 O O . LYS B 1 27 ? 2.309 -25.609 -11.703 1 98.88 27 LYS B O 1
ATOM 1554 N N . ALA B 1 28 ? 2.168 -23.844 -13.047 1 98.62 28 ALA B N 1
ATOM 1555 C CA . ALA B 1 28 ? 3.533 -24 -13.547 1 98.62 28 ALA B CA 1
ATOM 1556 C C . ALA B 1 28 ? 4.547 -23.828 -12.414 1 98.62 28 ALA B C 1
ATOM 1558 O O . ALA B 1 28 ? 5.512 -24.594 -12.32 1 98.62 28 ALA B O 1
ATOM 1559 N N . LEU B 1 29 ? 4.375 -22.844 -11.539 1 98.5 29 LEU B N 1
ATOM 1560 C CA . LEU B 1 29 ? 5.266 -22.625 -10.406 1 98.5 29 LEU B CA 1
ATOM 1561 C C . LEU B 1 29 ? 5.324 -23.859 -9.516 1 98.5 29 LEU B C 1
ATOM 1563 O O . LEU B 1 29 ? 6.414 -24.344 -9.18 1 98.5 29 LEU B O 1
ATOM 1567 N N . ALA B 1 30 ? 4.172 -24.359 -9.188 1 98.44 30 ALA B N 1
ATOM 1568 C CA . ALA B 1 30 ? 4.098 -25.531 -8.312 1 98.44 30 ALA B CA 1
ATOM 1569 C C . ALA B 1 30 ? 4.758 -26.75 -8.969 1 98.44 30 ALA B C 1
ATOM 1571 O O . ALA B 1 30 ? 5.469 -27.5 -8.305 1 98.44 30 ALA B O 1
ATOM 1572 N N . ALA B 1 31 ? 4.555 -26.891 -10.273 1 97.94 31 ALA B N 1
ATOM 1573 C CA . ALA B 1 31 ? 5.117 -28.016 -11.016 1 97.94 31 ALA B CA 1
ATOM 1574 C C . ALA B 1 31 ? 6.641 -27.953 -11.031 1 97.94 31 ALA B C 1
ATOM 1576 O O . ALA B 1 31 ? 7.309 -28.969 -11.219 1 97.94 31 ALA B O 1
ATOM 1577 N N . THR B 1 32 ? 7.168 -26.797 -10.867 1 96.12 32 THR B N 1
ATOM 1578 C CA . THR B 1 32 ? 8.617 -26.625 -10.922 1 96.12 32 THR B CA 1
ATOM 1579 C C . THR B 1 32 ? 9.203 -26.578 -9.516 1 96.12 32 THR B C 1
ATOM 1581 O O . THR B 1 32 ? 10.383 -26.266 -9.336 1 96.12 32 THR B O 1
ATOM 1584 N N . GLY B 1 33 ? 8.391 -26.75 -8.484 1 96.5 33 GLY B N 1
ATOM 1585 C CA . GLY B 1 33 ? 8.914 -26.984 -7.145 1 96.5 33 GLY B CA 1
ATOM 1586 C C . GLY B 1 33 ? 8.695 -25.812 -6.207 1 96.5 33 GLY B C 1
ATOM 1587 O O . GLY B 1 33 ? 9.172 -25.812 -5.07 1 96.5 33 GLY B O 1
ATOM 1588 N N . TYR B 1 34 ? 8 -24.812 -6.598 1 98.25 34 TYR B N 1
ATOM 1589 C CA . TYR B 1 34 ? 7.703 -23.688 -5.715 1 98.25 34 TYR B CA 1
ATOM 1590 C C . TYR B 1 34 ? 6.422 -23.938 -4.926 1 98.25 34 TYR B C 1
ATOM 1592 O O . TYR B 1 34 ? 5.473 -24.531 -5.441 1 98.25 34 TYR B O 1
ATOM 1600 N N . GLY B 1 35 ? 6.422 -23.5 -3.656 1 98.69 35 GLY B N 1
ATOM 1601 C CA . GLY B 1 35 ? 5.156 -23.359 -2.949 1 98.69 35 GLY B CA 1
ATOM 1602 C C . GLY B 1 35 ? 4.434 -22.062 -3.258 1 98.69 35 GLY B C 1
ATOM 1603 O O . GLY B 1 35 ? 5.07 -21.031 -3.475 1 98.69 35 GLY B O 1
ATOM 1604 N N . VAL B 1 36 ? 3.1 -22.125 -3.24 1 98.88 36 VAL B N 1
ATOM 1605 C CA . VAL B 1 36 ? 2.301 -20.953 -3.566 1 98.88 36 VAL B CA 1
ATOM 1606 C C . VAL B 1 36 ? 1.496 -20.516 -2.344 1 98.88 36 VAL B C 1
ATOM 1608 O O . VAL B 1 36 ? 0.836 -21.328 -1.703 1 98.88 36 VAL B O 1
ATOM 1611 N N . ILE B 1 37 ? 1.595 -19.234 -1.993 1 98.94 37 ILE B N 1
ATOM 1612 C CA . ILE B 1 37 ? 0.848 -18.641 -0.889 1 98.94 37 ILE B CA 1
ATOM 1613 C C . ILE B 1 37 ? -0.093 -17.562 -1.42 1 98.94 37 ILE B C 1
ATOM 1615 O O . ILE B 1 37 ? 0.286 -16.781 -2.287 1 98.94 37 ILE B O 1
ATOM 1619 N N . THR B 1 38 ? -1.301 -17.547 -1.038 1 98.81 38 THR B N 1
ATOM 1620 C CA . THR B 1 38 ? -2.256 -16.484 -1.336 1 98.81 38 THR B CA 1
ATOM 1621 C C . THR B 1 38 ? -3.027 -16.078 -0.082 1 98.81 38 THR B C 1
ATOM 1623 O O . THR B 1 38 ? -2.799 -16.641 0.997 1 98.81 38 THR B O 1
ATOM 1626 N N . GLY B 1 39 ? -3.908 -15.156 -0.261 1 98.12 39 GLY B N 1
ATOM 1627 C CA . GLY B 1 39 ? -4.805 -14.789 0.824 1 98.12 39 GLY B CA 1
ATOM 1628 C C . GLY B 1 39 ? -5.922 -15.789 1.04 1 98.12 39 GLY B C 1
ATOM 1629 O O . GLY B 1 39 ? -6.711 -15.656 1.979 1 98.12 39 GLY B O 1
ATOM 1630 N N . GLY B 1 40 ? -6.121 -16.656 0.147 1 98 40 GLY B N 1
ATOM 1631 C CA . GLY B 1 40 ? -6.992 -17.797 0.352 1 98 40 GLY B CA 1
ATOM 1632 C C . GLY B 1 40 ? -8.438 -17.531 -0.023 1 98 40 GLY B C 1
ATOM 1633 O O . GLY B 1 40 ? -9.297 -18.391 0.144 1 98 40 GLY B O 1
ATOM 1634 N N . GLY B 1 41 ? -8.773 -16.344 -0.433 1 96.56 41 GLY B N 1
ATOM 1635 C CA . GLY B 1 41 ? -10.141 -16.016 -0.808 1 96.56 41 GLY B CA 1
ATOM 1636 C C . GLY B 1 41 ? -10.469 -16.391 -2.24 1 96.56 41 GLY B C 1
ATOM 1637 O O . GLY B 1 41 ? -9.922 -17.359 -2.777 1 96.56 41 GLY B O 1
ATOM 1638 N N . GLY B 1 42 ? -11.453 -15.742 -2.828 1 96.38 42 GLY B N 1
ATOM 1639 C CA . GLY B 1 42 ? -11.859 -15.977 -4.203 1 96.38 42 GLY B CA 1
ATOM 1640 C C . GLY B 1 42 ? -11.008 -15.227 -5.211 1 96.38 42 GLY B C 1
ATOM 1641 O O . GLY B 1 42 ? -9.945 -14.695 -4.867 1 96.38 42 GLY B O 1
ATOM 1642 N N . GLY B 1 43 ? -11.438 -15.25 -6.547 1 97.81 43 GLY B N 1
ATOM 1643 C CA . GLY B 1 43 ? -10.766 -14.508 -7.602 1 97.81 43 GLY B CA 1
ATOM 1644 C C . GLY B 1 43 ? -9.383 -15.039 -7.922 1 97.81 43 GLY B C 1
ATOM 1645 O O . GLY B 1 43 ? -9.195 -16.25 -8.055 1 97.81 43 GLY B O 1
ATOM 1646 N N . ILE B 1 44 ? -8.5 -14.133 -8.031 1 98.69 44 ILE B N 1
ATOM 1647 C CA . ILE B 1 44 ? -7.121 -14.469 -8.391 1 98.69 44 ILE B CA 1
ATOM 1648 C C . ILE B 1 44 ? -6.535 -15.414 -7.344 1 98.69 44 ILE B C 1
ATOM 1650 O O . ILE B 1 44 ? -5.762 -16.312 -7.68 1 98.69 44 ILE B O 1
ATOM 1654 N N . MET B 1 45 ? -6.863 -15.172 -6.094 1 98.69 45 MET B N 1
ATOM 1655 C CA . MET B 1 45 ? -6.344 -16.016 -5.016 1 98.69 45 MET B CA 1
ATOM 1656 C C . MET B 1 45 ? -6.781 -17.469 -5.195 1 98.69 45 MET B C 1
ATOM 1658 O O . MET B 1 45 ? -5.965 -18.375 -5.066 1 98.69 45 MET B O 1
ATOM 1662 N N . GLU B 1 46 ? -8.023 -17.625 -5.496 1 98.69 46 GLU B N 1
ATOM 1663 C CA . GLU B 1 46 ? -8.539 -18.969 -5.758 1 98.69 46 GLU B CA 1
ATOM 1664 C C . GLU B 1 46 ? -7.867 -19.594 -6.977 1 98.69 46 GLU B C 1
ATOM 1666 O O . GLU B 1 46 ? -7.484 -20.766 -6.949 1 98.69 46 GLU B O 1
ATOM 1671 N N . ALA B 1 47 ? -7.777 -18.844 -8.047 1 98.88 47 ALA B N 1
ATOM 1672 C CA . ALA B 1 47 ? -7.137 -19.328 -9.266 1 98.88 47 ALA B CA 1
ATOM 1673 C C . ALA B 1 47 ? -5.734 -19.859 -8.984 1 98.88 47 ALA B C 1
ATOM 1675 O O . ALA B 1 47 ? -5.375 -20.953 -9.43 1 98.88 47 ALA B O 1
ATOM 1676 N N . ALA B 1 48 ? -4.957 -19.062 -8.227 1 98.94 48 ALA B N 1
ATOM 1677 C CA . ALA B 1 48 ? -3.578 -19.438 -7.902 1 98.94 48 ALA B CA 1
ATOM 1678 C C . ALA B 1 48 ? -3.529 -20.703 -7.047 1 98.94 48 ALA B C 1
ATOM 1680 O O . ALA B 1 48 ? -2.771 -21.625 -7.34 1 98.94 48 ALA B O 1
ATOM 1681 N N . ASN B 1 49 ? -4.332 -20.719 -5.98 1 98.88 49 ASN B N 1
ATOM 1682 C CA . ASN B 1 49 ? -4.383 -21.906 -5.148 1 98.88 49 ASN B CA 1
ATOM 1683 C C . ASN B 1 49 ? -4.797 -23.141 -5.957 1 98.88 49 ASN B C 1
ATOM 1685 O O . ASN B 1 49 ? -4.223 -24.219 -5.789 1 98.88 49 ASN B O 1
ATOM 1689 N N . ARG B 1 50 ? -5.797 -22.969 -6.805 1 98.88 50 ARG B N 1
ATOM 1690 C CA . ARG B 1 50 ? -6.27 -24.078 -7.629 1 98.88 50 ARG B CA 1
ATOM 1691 C C . ARG B 1 50 ? -5.152 -24.625 -8.508 1 98.88 50 ARG B C 1
ATOM 1693 O O . ARG B 1 50 ? -4.953 -25.844 -8.586 1 98.88 50 ARG B O 1
ATOM 1700 N N . GLY B 1 51 ? -4.477 -23.734 -9.188 1 98.88 51 GLY B N 1
ATOM 1701 C CA . GLY B 1 51 ? -3.361 -24.156 -10.016 1 98.88 51 GLY B CA 1
ATOM 1702 C C . GLY B 1 51 ? -2.311 -24.938 -9.25 1 98.88 51 GLY B C 1
ATOM 1703 O O . GLY B 1 51 ? -1.894 -26.016 -9.688 1 98.88 51 GLY B O 1
ATOM 1704 N N . ALA B 1 52 ? -1.884 -24.438 -8.125 1 98.88 52 ALA B N 1
ATOM 1705 C CA . ALA B 1 52 ? -0.869 -25.078 -7.301 1 98.88 52 ALA B CA 1
ATOM 1706 C C . ALA B 1 52 ? -1.356 -26.438 -6.797 1 98.88 52 ALA B C 1
ATOM 1708 O O . ALA B 1 52 ? -0.615 -27.422 -6.832 1 98.88 52 ALA B O 1
ATOM 1709 N N . PHE B 1 53 ? -2.561 -26.438 -6.328 1 98.88 53 PHE B N 1
ATOM 1710 C CA . PHE B 1 53 ? -3.178 -27.641 -5.789 1 98.88 53 PHE B CA 1
ATOM 1711 C C . PHE B 1 53 ? -3.213 -28.75 -6.84 1 98.88 53 PHE B C 1
ATOM 1713 O O . PHE B 1 53 ? -2.818 -29.891 -6.566 1 98.88 53 PHE B O 1
ATOM 1720 N N . GLU B 1 54 ? -3.66 -28.422 -7.996 1 98.81 54 GLU B N 1
ATOM 1721 C CA . GLU B 1 54 ? -3.818 -29.406 -9.062 1 98.81 54 GLU B CA 1
ATOM 1722 C C . GLU B 1 54 ? -2.465 -29.906 -9.562 1 98.81 54 GLU B C 1
ATOM 1724 O O . GLU B 1 54 ? -2.369 -30.984 -10.133 1 98.81 54 GLU B O 1
ATOM 1729 N N . ALA B 1 55 ? -1.466 -29.156 -9.422 1 98.75 55 ALA B N 1
ATOM 1730 C CA . ALA B 1 55 ? -0.107 -29.594 -9.734 1 98.75 55 ALA B CA 1
ATOM 1731 C C . ALA B 1 55 ? 0.503 -30.375 -8.578 1 98.75 55 ALA B C 1
ATOM 1733 O O . ALA B 1 55 ? 1.693 -30.703 -8.602 1 98.75 55 ALA B O 1
ATOM 1734 N N . ARG B 1 56 ? -0.243 -30.609 -7.516 1 98.12 56 ARG B N 1
ATOM 1735 C CA . ARG B 1 56 ? 0.131 -31.375 -6.336 1 98.12 56 ARG B CA 1
ATOM 1736 C C . ARG B 1 56 ? 1.242 -30.672 -5.559 1 98.12 56 ARG B C 1
ATOM 1738 O O . ARG B 1 56 ? 2.113 -31.344 -4.984 1 98.12 56 ARG B O 1
ATOM 1745 N N . GLY B 1 57 ? 1.242 -29.359 -5.703 1 98.25 57 GLY B N 1
ATOM 1746 C CA . GLY B 1 57 ? 2.203 -28.578 -4.945 1 98.25 57 GLY B CA 1
ATOM 1747 C C . GLY B 1 57 ? 1.64 -28.047 -3.639 1 98.25 57 GLY B C 1
ATOM 1748 O O . GLY B 1 57 ? 0.472 -28.281 -3.32 1 98.25 57 GLY B O 1
ATOM 1749 N N . ASP B 1 58 ? 2.514 -27.375 -2.83 1 98.44 58 ASP B N 1
ATOM 1750 C CA . ASP B 1 58 ? 2.066 -26.656 -1.646 1 98.44 58 ASP B CA 1
ATOM 1751 C C . ASP B 1 58 ? 1.199 -25.453 -2.033 1 98.44 58 ASP B C 1
ATOM 1753 O O . ASP B 1 58 ? 1.646 -24.578 -2.762 1 98.44 58 ASP B O 1
ATOM 1757 N N . SER B 1 59 ? -0.03 -25.422 -1.64 1 98.81 59 SER B N 1
ATOM 1758 C CA . SER B 1 59 ? -1.019 -24.375 -1.886 1 98.81 59 SER B CA 1
ATOM 1759 C C . SER B 1 59 ? -1.566 -23.812 -0.578 1 98.81 59 SER B C 1
ATOM 1761 O O . SER B 1 59 ? -2.531 -24.344 -0.024 1 98.81 59 SER B O 1
ATOM 1763 N N . ILE B 1 60 ? -1.034 -22.703 -0.106 1 98.81 60 ILE B N 1
ATOM 1764 C CA . ILE B 1 60 ? -1.297 -22.188 1.237 1 98.81 60 ILE B CA 1
ATOM 1765 C C . ILE B 1 60 ? -2.24 -21 1.163 1 98.81 60 ILE B C 1
ATOM 1767 O O . ILE B 1 60 ? -2.074 -20.125 0.312 1 98.81 60 ILE B O 1
ATOM 1771 N N . GLY B 1 61 ? -3.264 -20.969 1.989 1 98.62 61 GLY B N 1
ATOM 1772 C CA . GLY B 1 61 ? -4.184 -19.859 2.109 1 98.62 61 GLY B CA 1
ATOM 1773 C C . GLY B 1 61 ? -4.109 -19.172 3.461 1 98.62 61 GLY B C 1
ATOM 1774 O O . GLY B 1 61 ? -4.336 -19.797 4.496 1 98.62 61 GLY B O 1
ATOM 1775 N N . ILE B 1 62 ? -3.725 -17.891 3.455 1 98.44 62 ILE B N 1
ATOM 1776 C CA . ILE B 1 62 ? -3.738 -17.094 4.672 1 98.44 62 ILE B CA 1
ATOM 1777 C C . ILE B 1 62 ? -4.922 -16.125 4.645 1 98.44 62 ILE B C 1
ATOM 1779 O O . ILE B 1 62 ? -4.836 -15.055 4.051 1 98.44 62 ILE B O 1
ATOM 1783 N N . ASN B 1 63 ? -5.961 -16.453 5.293 1 96.62 63 ASN B N 1
ATOM 1784 C CA . ASN B 1 63 ? -7.215 -15.711 5.27 1 96.62 63 ASN B CA 1
ATOM 1785 C C . ASN B 1 63 ? -7.301 -14.727 6.43 1 96.62 63 ASN B C 1
ATOM 1787 O O . ASN B 1 63 ? -6.406 -14.68 7.277 1 96.62 63 ASN B O 1
ATOM 1791 N N . VAL B 1 64 ? -8.242 -13.805 6.344 1 95.81 64 VAL B N 1
ATOM 1792 C CA . VAL B 1 64 ? -8.453 -12.82 7.398 1 95.81 64 VAL B CA 1
ATOM 1793 C C . VAL B 1 64 ? -9.945 -12.711 7.707 1 95.81 64 VAL B C 1
ATOM 1795 O O . VAL B 1 64 ? -10.781 -12.852 6.812 1 95.81 64 VAL B O 1
ATOM 1798 N N . ILE B 1 65 ? -10.281 -12.422 8.914 1 91.88 65 ILE B N 1
ATOM 1799 C CA . ILE B 1 65 ? -11.664 -12.195 9.32 1 91.88 65 ILE B CA 1
ATOM 1800 C C . ILE B 1 65 ? -12.102 -10.789 8.906 1 91.88 65 ILE B C 1
ATOM 1802 O O . ILE B 1 65 ? -11.5 -9.797 9.336 1 91.88 65 ILE B O 1
ATOM 1806 N N . LEU B 1 66 ? -13.117 -10.719 8.031 1 88.62 66 LEU B N 1
ATOM 1807 C CA . LEU B 1 66 ? -13.703 -9.453 7.598 1 88.62 66 LEU B CA 1
ATOM 1808 C C . LEU B 1 66 ? -15.188 -9.391 7.953 1 88.62 66 LEU B C 1
ATOM 1810 O O . LEU B 1 66 ? -15.82 -10.422 8.18 1 88.62 66 LEU B O 1
ATOM 1814 N N . PRO B 1 67 ? -15.719 -8.164 8.133 1 82.44 67 PRO B N 1
ATOM 1815 C CA . PRO B 1 67 ? -17.141 -8.055 8.43 1 82.44 67 PRO B CA 1
ATOM 1816 C C . PRO B 1 67 ? -18.016 -8.82 7.438 1 82.44 67 PRO B C 1
ATOM 1818 O O . PRO B 1 67 ? -19.016 -9.445 7.828 1 82.44 67 PRO B O 1
ATOM 1821 N N . ASN B 1 68 ? -17.766 -8.711 6.152 1 71.25 68 ASN B N 1
ATOM 1822 C CA . ASN B 1 68 ? -18.453 -9.492 5.125 1 71.25 68 ASN B CA 1
ATOM 1823 C C . ASN B 1 68 ? -17.672 -10.758 4.777 1 71.25 68 ASN B C 1
ATOM 1825 O O . ASN B 1 68 ? -16.75 -10.727 3.957 1 71.25 68 ASN B O 1
ATOM 1829 N N . GLU B 1 69 ? -17.641 -11.602 5.535 1 64.5 69 GLU B N 1
ATOM 1830 C CA . GLU B 1 69 ? -16.828 -12.805 5.656 1 64.5 69 GLU B CA 1
ATOM 1831 C C . GLU B 1 69 ? -16.344 -13.281 4.293 1 64.5 69 GLU B C 1
ATOM 1833 O O . GLU B 1 69 ? -17.094 -13.305 3.326 1 64.5 69 GLU B O 1
ATOM 1838 N N . GLN B 1 70 ? -14.984 -13.414 4.227 1 69.44 70 GLN B N 1
ATOM 1839 C CA . GLN B 1 70 ? -14.359 -14.086 3.09 1 69.44 70 GLN B CA 1
ATOM 1840 C C . GLN B 1 70 ? -14.148 -15.57 3.375 1 69.44 70 GLN B C 1
ATOM 1842 O O . GLN B 1 70 ? -13.648 -15.938 4.438 1 69.44 70 GLN B O 1
ATOM 1847 N N . GLN B 1 71 ? -14.742 -16.406 2.559 1 84.88 71 GLN B N 1
ATOM 1848 C CA . GLN B 1 71 ? -14.594 -17.844 2.684 1 84.88 71 GLN B CA 1
ATOM 1849 C C . GLN B 1 71 ? -13.273 -18.328 2.086 1 84.88 71 GLN B C 1
ATOM 1851 O O . GLN B 1 71 ? -12.859 -17.844 1.028 1 84.88 71 GLN B O 1
ATOM 1856 N N . LEU B 1 72 ? -12.688 -19.141 2.855 1 94 72 LEU B N 1
ATOM 1857 C CA . LEU B 1 72 ? -11.5 -19.828 2.352 1 94 72 LEU B CA 1
ATOM 1858 C C . LEU B 1 72 ? -11.852 -20.703 1.151 1 94 72 LEU B C 1
ATOM 1860 O O . LEU B 1 72 ? -12.867 -21.391 1.156 1 94 72 LEU B O 1
ATOM 1864 N N . ASN B 1 73 ? -11.031 -20.547 0.077 1 97.25 73 ASN B N 1
ATOM 1865 C CA . ASN B 1 73 ? -11.312 -21.391 -1.085 1 97.25 73 ASN B CA 1
ATOM 1866 C C . ASN B 1 73 ? -10.953 -22.844 -0.821 1 97.25 73 ASN B C 1
ATOM 1868 O O . ASN B 1 73 ? -10.258 -23.156 0.148 1 97.25 73 ASN B O 1
ATOM 1872 N N . SER B 1 74 ? -11.352 -23.828 -1.661 1 97.5 74 SER B N 1
ATOM 1873 C CA . SER B 1 74 ? -11.281 -25.25 -1.389 1 97.5 74 SER B CA 1
ATOM 1874 C C . SER B 1 74 ? -9.961 -25.844 -1.89 1 97.5 74 SER B C 1
ATOM 1876 O O . SER B 1 74 ? -9.766 -27.062 -1.856 1 97.5 74 SER B O 1
ATOM 1878 N N . TYR B 1 75 ? -9.031 -25.016 -2.359 1 98.69 75 TYR B N 1
ATOM 1879 C CA . TYR B 1 75 ? -7.836 -25.531 -3.025 1 98.69 75 TYR B CA 1
ATOM 1880 C C . TYR B 1 75 ? -6.594 -25.297 -2.176 1 98.69 75 TYR B C 1
ATOM 1882 O O . TYR B 1 75 ? -5.469 -25.312 -2.686 1 98.69 75 TYR B O 1
ATOM 1890 N N . CYS B 1 76 ? -6.801 -25.016 -0.897 1 98.56 76 CYS B N 1
ATOM 1891 C CA . CYS B 1 76 ? -5.668 -24.844 0.002 1 98.56 76 CYS B CA 1
ATOM 1892 C C . CYS B 1 76 ? -5.25 -26.156 0.633 1 98.56 76 CYS B C 1
ATOM 1894 O O . CYS B 1 76 ? -6.09 -26.891 1.153 1 98.56 76 CYS B O 1
ATOM 1896 N N . THR B 1 77 ? -3.934 -26.438 0.616 1 98.62 77 THR B N 1
ATOM 1897 C CA . THR B 1 77 ? -3.398 -27.609 1.299 1 98.62 77 THR B CA 1
ATOM 1898 C C . THR B 1 77 ? -3.18 -27.312 2.781 1 98.62 77 THR B C 1
ATOM 1900 O O . THR B 1 77 ? -3.172 -28.234 3.604 1 98.62 77 THR B O 1
ATOM 1903 N N . LYS B 1 78 ? -2.818 -26.141 3.129 1 98 78 LYS B N 1
ATOM 1904 C CA . LYS B 1 78 ? -2.713 -25.578 4.469 1 98 78 LYS B CA 1
ATOM 1905 C C . LYS B 1 78 ? -3.309 -24.172 4.523 1 98 78 LYS B C 1
ATOM 1907 O O . LYS B 1 78 ? -3.254 -23.438 3.543 1 98 78 LYS B O 1
ATOM 1912 N N . SER B 1 79 ? -3.918 -23.875 5.656 1 97.94 79 SER B N 1
ATOM 1913 C CA . SER B 1 79 ? -4.5 -22.547 5.75 1 97.94 79 SER B CA 1
ATOM 1914 C C . SER B 1 79 ? -4.48 -22.031 7.188 1 97.94 79 SER B C 1
ATOM 1916 O O . SER B 1 79 ? -4.32 -22.812 8.125 1 97.94 79 SER B O 1
ATOM 1918 N N . GLN B 1 80 ? -4.527 -20.797 7.305 1 96.62 80 GLN B N 1
ATOM 1919 C CA . GLN B 1 80 ? -4.746 -20.125 8.578 1 96.62 80 GLN B CA 1
ATOM 1920 C C . GLN B 1 80 ? -5.594 -18.875 8.391 1 96.62 80 GLN B C 1
ATOM 1922 O O . GLN B 1 80 ? -5.617 -18.281 7.309 1 96.62 80 GLN B O 1
ATOM 1927 N N . THR B 1 81 ? -6.336 -18.5 9.414 1 96.44 81 THR B N 1
ATOM 1928 C CA . THR B 1 81 ? -7.152 -17.297 9.422 1 96.44 81 THR B CA 1
ATOM 1929 C C . THR B 1 81 ? -6.68 -16.328 10.516 1 96.44 81 THR B C 1
ATOM 1931 O O . THR B 1 81 ? -6.535 -16.734 11.672 1 96.44 81 THR B O 1
ATOM 1934 N N . LEU B 1 82 ? -6.406 -15.156 10.133 1 96.56 82 LEU B N 1
ATOM 1935 C CA . LEU B 1 82 ? -5.883 -14.156 11.055 1 96.56 82 LEU B CA 1
ATOM 1936 C C . LEU B 1 82 ? -6.926 -13.078 11.336 1 96.56 82 LEU B C 1
ATOM 1938 O O . LEU B 1 82 ? -7.938 -12.992 10.633 1 96.56 82 LEU B O 1
ATOM 1942 N N . ASN B 1 83 ? -6.602 -12.172 12.273 1 93.88 83 ASN B N 1
ATOM 1943 C CA . ASN B 1 83 ? -7.637 -11.289 12.805 1 93.88 83 ASN B CA 1
ATOM 1944 C C . ASN B 1 83 ? -7.484 -9.867 12.289 1 93.88 83 ASN B C 1
ATOM 1946 O O . ASN B 1 83 ? -8.328 -9.008 12.555 1 93.88 83 ASN B O 1
ATOM 1950 N N . SER B 1 84 ? -6.395 -9.594 11.586 1 94.75 84 SER B N 1
ATOM 1951 C CA . SER B 1 84 ? -6.215 -8.234 11.078 1 94.75 84 SER B CA 1
ATOM 1952 C C . SER B 1 84 ? -5.492 -8.242 9.734 1 94.75 84 SER B C 1
ATOM 1954 O O . SER B 1 84 ? -4.727 -9.164 9.438 1 94.75 84 SER B O 1
ATOM 1956 N N . LEU B 1 85 ? -5.77 -7.25 8.969 1 95.5 85 LEU B N 1
ATOM 1957 C CA . LEU B 1 85 ? -5.117 -7.102 7.672 1 95.5 85 LEU B CA 1
ATOM 1958 C C . LEU B 1 85 ? -3.605 -7.004 7.832 1 95.5 85 LEU B C 1
ATOM 1960 O O . LEU B 1 85 ? -2.854 -7.555 7.027 1 95.5 85 LEU B O 1
ATOM 1964 N N . SER B 1 86 ? -3.211 -6.273 8.891 1 96.44 86 SER B N 1
ATOM 1965 C CA . SER B 1 86 ? -1.786 -6.098 9.156 1 96.44 86 SER B CA 1
ATOM 1966 C C . SER B 1 86 ? -1.112 -7.434 9.461 1 96.44 86 SER B C 1
ATOM 1968 O O . SER B 1 86 ? -0.063 -7.746 8.891 1 96.44 86 SER B O 1
ATOM 1970 N N . GLU B 1 87 ? -1.672 -8.195 10.297 1 96.69 87 GLU B N 1
ATOM 1971 C CA . GLU B 1 87 ? -1.129 -9.508 10.625 1 96.69 87 GLU B CA 1
ATOM 1972 C C . GLU B 1 87 ? -1.105 -10.414 9.391 1 96.69 87 GLU B C 1
ATOM 1974 O O . GLU B 1 87 ? -0.159 -11.18 9.195 1 96.69 87 GLU B O 1
ATOM 1979 N N . ARG B 1 88 ? -2.119 -10.367 8.672 1 97.38 88 ARG B N 1
ATOM 1980 C CA . ARG B 1 88 ? -2.189 -11.18 7.461 1 97.38 88 ARG B CA 1
ATOM 1981 C C . ARG B 1 88 ? -1.062 -10.82 6.496 1 97.38 88 ARG B C 1
ATOM 1983 O O . ARG B 1 88 ? -0.4 -11.711 5.957 1 97.38 88 ARG B O 1
ATOM 1990 N N . LYS B 1 89 ? -0.841 -9.57 6.25 1 98.12 89 LYS B N 1
ATOM 1991 C CA . LYS B 1 89 ? 0.224 -9.156 5.344 1 98.12 89 LYS B CA 1
ATOM 1992 C C . LYS B 1 89 ? 1.582 -9.664 5.82 1 98.12 89 LYS B C 1
ATOM 1994 O O . LYS B 1 89 ? 2.389 -10.141 5.02 1 98.12 89 LYS B O 1
ATOM 1999 N N . ASN B 1 90 ? 1.776 -9.531 7.105 1 97.81 90 ASN B N 1
ATOM 2000 C CA . ASN B 1 90 ? 3.031 -10.039 7.648 1 97.81 90 ASN B CA 1
ATOM 2001 C C . ASN B 1 90 ? 3.197 -11.531 7.375 1 97.81 90 ASN B C 1
ATOM 2003 O O . ASN B 1 90 ? 4.281 -11.977 7 1 97.81 90 ASN B O 1
ATOM 2007 N N . ALA B 1 91 ? 2.119 -12.281 7.539 1 98.38 91 ALA B N 1
ATOM 2008 C CA . ALA B 1 91 ? 2.156 -13.727 7.332 1 98.38 91 ALA B CA 1
ATOM 2009 C C . ALA B 1 91 ? 2.361 -14.062 5.859 1 98.38 91 ALA B C 1
ATOM 2011 O O . ALA B 1 91 ? 3.037 -15.039 5.531 1 98.38 91 ALA B O 1
ATOM 2012 N N . LEU B 1 92 ? 1.78 -13.266 4.973 1 98.75 92 LEU B N 1
ATOM 2013 C CA . LEU B 1 92 ? 1.889 -13.469 3.533 1 98.75 92 LEU B CA 1
ATOM 2014 C C . LEU B 1 92 ? 3.305 -13.18 3.049 1 98.75 92 LEU B C 1
ATOM 2016 O O . LEU B 1 92 ? 3.73 -13.703 2.014 1 98.75 92 LEU B O 1
ATOM 2020 N N . ILE B 1 93 ? 4.039 -12.406 3.76 1 98.38 93 ILE B N 1
ATOM 2021 C CA . ILE B 1 93 ? 5.328 -11.891 3.307 1 98.38 93 ILE B CA 1
ATOM 2022 C C . ILE B 1 93 ? 6.457 -12.727 3.898 1 98.38 93 ILE B C 1
ATOM 2024 O O . ILE B 1 93 ? 7.484 -12.945 3.25 1 98.38 93 ILE B O 1
ATOM 2028 N N . LYS B 1 94 ? 6.289 -13.234 5.062 1 96.62 94 LYS B N 1
ATOM 2029 C CA . LYS B 1 94 ? 7.352 -13.734 5.93 1 96.62 94 LYS B CA 1
ATOM 2030 C C . LYS B 1 94 ? 8.141 -14.844 5.238 1 96.62 94 LYS B C 1
ATOM 2032 O O . LYS B 1 94 ? 9.375 -14.812 5.219 1 96.62 94 LYS B O 1
ATOM 2037 N N . ASP B 1 95 ? 7.535 -15.75 4.535 1 96.25 95 ASP B N 1
ATOM 2038 C CA . ASP B 1 95 ? 8.258 -16.922 4.07 1 96.25 95 ASP B CA 1
ATOM 2039 C C . ASP B 1 95 ? 8.5 -16.859 2.562 1 96.25 95 ASP B C 1
ATOM 2041 O O . ASP B 1 95 ? 9.148 -17.75 1.994 1 96.25 95 ASP B O 1
ATOM 2045 N N . SER B 1 96 ? 8.07 -15.836 1.915 1 98.44 96 SER B N 1
ATOM 2046 C CA . SER B 1 96 ? 8.133 -15.797 0.458 1 98.44 96 SER B CA 1
ATOM 2047 C C . SER B 1 96 ? 9.375 -15.039 -0.019 1 98.44 96 SER B C 1
ATOM 2049 O O . SER B 1 96 ? 9.695 -13.969 0.506 1 98.44 96 SER B O 1
ATOM 2051 N N . PHE B 1 97 ? 10.016 -15.625 -0.954 1 97.69 97 PHE B N 1
ATOM 2052 C CA . PHE B 1 97 ? 11.195 -14.945 -1.487 1 97.69 97 PHE B CA 1
ATOM 2053 C C . PHE B 1 97 ? 10.828 -14.117 -2.713 1 97.69 97 PHE B C 1
ATOM 2055 O O . PHE B 1 97 ? 11.656 -13.359 -3.225 1 97.69 97 PHE B O 1
ATOM 2062 N N . ALA B 1 98 ? 9.617 -14.258 -3.23 1 98.56 98 ALA B N 1
ATOM 2063 C CA . ALA B 1 98 ? 9.125 -13.469 -4.355 1 98.56 98 ALA B CA 1
ATOM 2064 C C . ALA B 1 98 ? 7.617 -13.242 -4.254 1 98.56 98 ALA B C 1
ATOM 2066 O O . ALA B 1 98 ? 6.91 -14.016 -3.602 1 98.56 98 ALA B O 1
ATOM 2067 N N . PHE B 1 99 ? 7.191 -12.211 -4.887 1 98.94 99 PHE B N 1
ATOM 2068 C CA . PHE B 1 99 ? 5.785 -11.82 -4.91 1 98.94 99 PHE B CA 1
ATOM 2069 C C . PHE B 1 99 ? 5.328 -11.531 -6.336 1 98.94 99 PHE B C 1
ATOM 2071 O O . PHE B 1 99 ? 5.996 -10.805 -7.074 1 98.94 99 PHE B O 1
ATOM 2078 N N . ILE B 1 100 ? 4.246 -12.125 -6.676 1 98.94 100 ILE B N 1
ATOM 2079 C CA . ILE B 1 100 ? 3.656 -11.898 -7.992 1 98.94 100 ILE B CA 1
ATOM 2080 C C . ILE B 1 100 ? 2.342 -11.141 -7.844 1 98.94 100 ILE B C 1
ATOM 2082 O O . ILE B 1 100 ? 1.429 -11.586 -7.148 1 98.94 100 ILE B O 1
ATOM 2086 N N . ILE B 1 101 ? 2.256 -10.047 -8.539 1 98.94 101 ILE B N 1
ATOM 2087 C CA . ILE B 1 101 ? 1.127 -9.133 -8.391 1 98.94 101 ILE B CA 1
ATOM 2088 C C . ILE B 1 101 ? 0.253 -9.195 -9.641 1 98.94 101 ILE B C 1
ATOM 2090 O O . ILE B 1 101 ? 0.655 -8.727 -10.711 1 98.94 101 ILE B O 1
ATOM 2094 N N . PHE B 1 102 ? -0.892 -9.734 -9.531 1 98.88 102 PHE B N 1
ATOM 2095 C CA . PHE B 1 102 ? -1.9 -9.734 -10.578 1 98.88 102 PHE B CA 1
ATOM 2096 C C . PHE B 1 102 ? -2.812 -8.516 -10.453 1 98.88 102 PHE B C 1
ATOM 2098 O O . PHE B 1 102 ? -2.779 -7.816 -9.438 1 98.88 102 PHE B O 1
ATOM 2105 N N . PRO B 1 103 ? -3.602 -8.242 -11.531 1 98.5 103 PRO B N 1
ATOM 2106 C CA . PRO B 1 103 ? -4.559 -7.133 -11.453 1 98.5 103 PRO B CA 1
ATOM 2107 C C . PRO B 1 103 ? -5.461 -7.227 -10.227 1 98.5 103 PRO B C 1
ATOM 2109 O O . PRO B 1 103 ? -5.93 -8.312 -9.875 1 98.5 103 PRO B O 1
ATOM 2112 N N . GLY B 1 104 ? -5.703 -6.105 -9.602 1 98 104 GLY B N 1
ATOM 2113 C CA . GLY B 1 104 ? -6.523 -6.047 -8.406 1 98 104 GLY B CA 1
ATOM 2114 C C . GLY B 1 104 ? -6.855 -4.629 -7.98 1 98 104 GLY B C 1
ATOM 2115 O O . GLY B 1 104 ? -6.648 -3.682 -8.742 1 98 104 GLY B O 1
ATOM 2116 N N . GLY B 1 105 ? -7.465 -4.512 -6.844 1 97.19 105 GLY B N 1
ATOM 2117 C CA . GLY B 1 105 ? -7.906 -3.227 -6.328 1 97.19 105 GLY B CA 1
ATOM 2118 C C . GLY B 1 105 ? -7.016 -2.688 -5.227 1 97.19 105 GLY B C 1
ATOM 2119 O O . GLY B 1 105 ? -5.793 -2.832 -5.281 1 97.19 105 GLY B O 1
ATOM 2120 N N . PHE B 1 106 ? -7.598 -2.051 -4.215 1 97.06 106 PHE B N 1
ATOM 2121 C CA . PHE B 1 106 ? -6.855 -1.376 -3.158 1 97.06 106 PHE B CA 1
ATOM 2122 C C . PHE B 1 106 ? -6.098 -2.383 -2.299 1 97.06 106 PHE B C 1
ATOM 2124 O O . PHE B 1 106 ? -4.973 -2.121 -1.87 1 97.06 106 PHE B O 1
ATOM 2131 N N . GLY B 1 107 ? -6.734 -3.506 -2.043 1 97.06 107 GLY B N 1
ATOM 2132 C CA . GLY B 1 107 ? -6.031 -4.531 -1.291 1 97.06 107 GLY B CA 1
ATOM 2133 C C . GLY B 1 107 ? -4.762 -5.008 -1.975 1 97.06 107 GLY B C 1
ATOM 2134 O O . GLY B 1 107 ? -3.725 -5.164 -1.329 1 97.06 107 GLY B O 1
ATOM 2135 N N . THR B 1 108 ? -4.863 -5.242 -3.232 1 98.56 108 THR B N 1
ATOM 2136 C CA . THR B 1 108 ? -3.709 -5.672 -4.016 1 98.56 108 THR B CA 1
ATOM 2137 C C . THR B 1 108 ? -2.631 -4.594 -4.031 1 98.56 108 THR B C 1
ATOM 2139 O O . THR B 1 108 ? -1.446 -4.891 -3.857 1 98.56 108 THR B O 1
ATOM 2142 N N . LEU B 1 109 ? -3.031 -3.365 -4.207 1 98.44 109 LEU B N 1
ATOM 2143 C CA . LEU B 1 109 ? -2.09 -2.25 -4.207 1 98.44 109 LEU B CA 1
ATOM 2144 C C . LEU B 1 109 ? -1.425 -2.098 -2.844 1 98.44 109 LEU B C 1
ATOM 2146 O O . LEU B 1 109 ? -0.221 -1.844 -2.76 1 98.44 109 LEU B O 1
ATOM 2150 N N . ASP B 1 110 ? -2.209 -2.211 -1.785 1 98.38 110 ASP B N 1
ATOM 2151 C CA . ASP B 1 110 ? -1.677 -2.176 -0.426 1 98.38 110 ASP B CA 1
ATOM 2152 C C . ASP B 1 110 ? -0.591 -3.232 -0.234 1 98.38 110 ASP B C 1
ATOM 2154 O O . ASP B 1 110 ? 0.503 -2.926 0.243 1 98.38 110 ASP B O 1
ATOM 2158 N N . GLU B 1 111 ? -0.844 -4.426 -0.676 1 98.69 111 GLU B N 1
ATOM 2159 C CA . GLU B 1 111 ? 0.109 -5.527 -0.583 1 98.69 111 GLU B CA 1
ATOM 2160 C C . GLU B 1 111 ? 1.339 -5.266 -1.449 1 98.69 111 GLU B C 1
ATOM 2162 O O . GLU B 1 111 ? 2.471 -5.477 -1.009 1 98.69 111 GLU B O 1
ATOM 2167 N N . ALA B 1 112 ? 1.147 -4.805 -2.65 1 98.56 112 ALA B N 1
ATOM 2168 C CA . ALA B 1 112 ? 2.242 -4.551 -3.584 1 98.56 112 ALA B CA 1
ATOM 2169 C C . ALA B 1 112 ? 3.211 -3.514 -3.025 1 98.56 112 ALA B C 1
ATOM 2171 O O . ALA B 1 112 ? 4.426 -3.732 -3.008 1 98.56 112 ALA B O 1
ATOM 2172 N N . PHE B 1 113 ? 2.68 -2.43 -2.545 1 98.19 113 PHE B N 1
ATOM 2173 C CA . PHE B 1 113 ? 3.557 -1.348 -2.115 1 98.19 113 PHE B CA 1
ATOM 2174 C C . PHE B 1 113 ? 4.215 -1.681 -0.783 1 98.19 113 PHE B C 1
ATOM 2176 O O . PHE B 1 113 ? 5.309 -1.197 -0.488 1 98.19 113 PHE B O 1
ATOM 2183 N N . GLU B 1 114 ? 3.59 -2.555 0.021 1 98.19 114 GLU B N 1
ATOM 2184 C CA . GLU B 1 114 ? 4.262 -3.041 1.224 1 98.19 114 GLU B CA 1
ATOM 2185 C C . GLU B 1 114 ? 5.559 -3.768 0.877 1 98.19 114 GLU B C 1
ATOM 2187 O O . GLU B 1 114 ? 6.617 -3.447 1.415 1 98.19 114 GLU B O 1
ATOM 2192 N N . VAL B 1 115 ? 5.5 -4.668 -0.033 1 98.06 115 VAL B N 1
ATOM 2193 C CA . VAL B 1 115 ? 6.672 -5.488 -0.329 1 98.06 115 VAL B CA 1
ATOM 2194 C C . VAL B 1 115 ? 7.691 -4.672 -1.12 1 98.06 115 VAL B C 1
ATOM 2196 O O . VAL B 1 115 ? 8.898 -4.867 -0.974 1 98.06 115 VAL B O 1
ATOM 2199 N N . ILE B 1 116 ? 7.254 -3.732 -1.936 1 97.5 116 ILE B N 1
ATOM 2200 C CA . ILE B 1 116 ? 8.18 -2.85 -2.639 1 97.5 116 ILE B CA 1
ATOM 2201 C C . ILE B 1 116 ? 8.945 -1.994 -1.632 1 97.5 116 ILE B C 1
ATOM 2203 O O . ILE B 1 116 ? 10.156 -1.831 -1.745 1 97.5 116 ILE B O 1
ATOM 2207 N N . THR B 1 117 ? 8.172 -1.432 -0.668 1 96.56 117 THR B N 1
ATOM 2208 C CA . THR B 1 117 ? 8.789 -0.582 0.343 1 96.56 117 THR B CA 1
ATOM 2209 C C . THR B 1 117 ? 9.828 -1.362 1.14 1 96.56 117 THR B C 1
ATOM 2211 O O . THR B 1 117 ? 10.922 -0.857 1.405 1 96.56 117 THR B O 1
ATOM 2214 N N . LEU B 1 118 ? 9.516 -2.562 1.524 1 95.94 118 LEU B N 1
ATOM 2215 C CA . LEU B 1 118 ? 10.461 -3.404 2.256 1 95.94 118 LEU B CA 1
ATOM 2216 C C . LEU B 1 118 ? 11.734 -3.633 1.446 1 95.94 118 LEU B C 1
ATOM 2218 O O . LEU B 1 118 ? 12.836 -3.562 1.986 1 95.94 118 LEU B O 1
ATOM 2222 N N . ALA B 1 119 ? 11.586 -3.932 0.143 1 94.62 119 ALA B N 1
ATOM 2223 C CA . ALA B 1 119 ? 12.734 -4.152 -0.729 1 94.62 119 ALA B CA 1
ATOM 2224 C C . ALA B 1 119 ? 13.57 -2.881 -0.873 1 94.62 119 ALA B C 1
ATOM 2226 O O . ALA B 1 119 ? 14.797 -2.92 -0.76 1 94.62 119 ALA B O 1
ATOM 2227 N N . GLN B 1 120 ? 12.914 -1.783 -1.118 1 92.31 120 GLN B N 1
ATOM 2228 C CA . GLN B 1 120 ? 13.594 -0.512 -1.33 1 92.31 120 GLN B CA 1
ATOM 2229 C C . GLN B 1 120 ? 14.344 -0.075 -0.074 1 92.31 120 GLN B C 1
ATOM 2231 O O . GLN B 1 120 ? 15.414 0.537 -0.163 1 92.31 120 GLN B O 1
ATOM 2236 N N . ALA B 1 121 ? 13.758 -0.311 1.071 1 90.25 121 ALA B N 1
ATOM 2237 C CA . ALA B 1 121 ? 14.375 0.065 2.342 1 90.25 121 ALA B CA 1
ATOM 2238 C C . ALA B 1 121 ? 15.461 -0.928 2.738 1 90.25 121 ALA B C 1
ATOM 2240 O O . ALA B 1 121 ? 16.094 -0.778 3.785 1 90.25 121 ALA B O 1
ATOM 2241 N N . ARG B 1 122 ? 15.711 -1.97 1.928 1 90.94 122 ARG B N 1
ATOM 2242 C CA . ARG B 1 122 ? 16.734 -2.994 2.146 1 90.94 122 ARG B CA 1
ATOM 2243 C C . ARG B 1 122 ? 16.484 -3.748 3.447 1 90.94 122 ARG B C 1
ATOM 2245 O O . ARG B 1 122 ? 17.422 -4.129 4.141 1 90.94 122 ARG B O 1
ATOM 2252 N N . LEU B 1 123 ? 15.203 -3.805 3.73 1 93.06 123 LEU B N 1
ATOM 2253 C CA . LEU B 1 123 ? 14.828 -4.57 4.914 1 93.06 123 LEU B CA 1
ATOM 2254 C C . LEU B 1 123 ? 14.641 -6.043 4.57 1 93.06 123 LEU B C 1
ATOM 2256 O O . LEU B 1 123 ? 14.68 -6.902 5.453 1 93.06 123 LEU B O 1
ATOM 2260 N N . ARG B 1 124 ? 14.352 -6.293 3.32 1 93.94 124 ARG B N 1
ATOM 2261 C CA . ARG B 1 124 ? 14.195 -7.652 2.809 1 93.94 124 ARG B CA 1
ATOM 2262 C C . ARG B 1 124 ? 14.641 -7.742 1.355 1 93.94 124 ARG B C 1
ATOM 2264 O O . ARG B 1 124 ? 14.375 -6.844 0.558 1 93.94 124 ARG B O 1
ATOM 2271 N N . ASP B 1 125 ? 15.289 -8.844 1.105 1 94.06 125 ASP B N 1
ATOM 2272 C CA . ASP B 1 125 ? 15.703 -9.109 -0.27 1 94.06 125 ASP B CA 1
ATOM 2273 C C . ASP B 1 125 ? 14.75 -10.078 -0.956 1 94.06 125 ASP B C 1
ATOM 2275 O O . ASP B 1 125 ? 14.773 -11.281 -0.682 1 94.06 125 ASP B O 1
ATOM 2279 N N . HIS B 1 126 ? 13.805 -9.57 -1.643 1 97.12 126 HIS B N 1
ATOM 2280 C CA . HIS B 1 126 ? 12.852 -10.367 -2.395 1 97.12 126 HIS B CA 1
ATOM 2281 C C . HIS B 1 126 ? 12.547 -9.742 -3.75 1 97.12 126 HIS B C 1
ATOM 2283 O O . HIS B 1 126 ? 12.891 -8.578 -3.99 1 97.12 126 HIS B O 1
ATOM 2289 N N . LYS B 1 127 ? 11.914 -10.516 -4.621 1 97.44 127 LYS B N 1
ATOM 2290 C CA . LYS B 1 127 ? 11.508 -10.039 -5.941 1 97.44 127 LYS B CA 1
ATOM 2291 C C . LYS B 1 127 ? 10.023 -9.695 -5.969 1 97.44 127 LYS B C 1
ATOM 2293 O O . LYS B 1 127 ? 9.203 -10.391 -5.367 1 97.44 127 LYS B O 1
ATOM 2298 N N . VAL B 1 128 ? 9.734 -8.609 -6.59 1 98.56 128 VAL B N 1
ATOM 2299 C CA . VAL B 1 128 ? 8.352 -8.203 -6.836 1 98.56 128 VAL B CA 1
ATOM 2300 C C . VAL B 1 128 ? 8.086 -8.156 -8.336 1 98.56 128 VAL B C 1
ATOM 2302 O O . VAL B 1 128 ? 8.789 -7.461 -9.078 1 98.56 128 VAL B O 1
ATOM 2305 N N . ILE B 1 129 ? 7.07 -8.883 -8.781 1 98.75 129 ILE B N 1
ATOM 2306 C CA . ILE B 1 129 ? 6.809 -9.031 -10.203 1 98.75 129 ILE B CA 1
ATOM 2307 C C . ILE B 1 129 ? 5.352 -8.688 -10.5 1 98.75 129 ILE B C 1
ATOM 2309 O O . ILE B 1 129 ? 4.438 -9.398 -10.086 1 98.75 129 ILE B O 1
ATOM 2313 N N . PHE B 1 130 ? 5.137 -7.637 -11.266 1 98.62 130 PHE B N 1
ATOM 2314 C CA . PHE B 1 130 ? 3.803 -7.32 -11.766 1 98.62 130 PHE B CA 1
ATOM 2315 C C . PHE B 1 130 ? 3.496 -8.102 -13.039 1 98.62 130 PHE B C 1
ATOM 2317 O O . PHE B 1 130 ? 4.273 -8.07 -13.992 1 98.62 130 PHE B O 1
ATOM 2324 N N . VAL B 1 131 ? 2.352 -8.773 -12.977 1 98.56 131 VAL B N 1
ATOM 2325 C CA . VAL B 1 131 ? 1.943 -9.539 -14.148 1 98.56 131 VAL B CA 1
ATOM 2326 C C . VAL B 1 131 ? 0.861 -8.773 -14.914 1 98.56 131 VAL B C 1
ATOM 2328 O O . VAL B 1 131 ? 0.036 -8.086 -14.312 1 98.56 131 VAL B O 1
ATOM 2331 N N . GLN B 1 132 ? 0.908 -8.961 -16.312 1 96.25 132 GLN B N 1
ATOM 2332 C CA . GLN B 1 132 ? -0.009 -8.273 -17.219 1 96.25 132 GLN B CA 1
ATOM 2333 C C . GLN B 1 132 ? 0.291 -6.777 -17.281 1 96.25 132 GLN B C 1
ATOM 2335 O O . GLN B 1 132 ? -0.536 -5.957 -16.875 1 96.25 132 GLN B O 1
ATOM 2340 N N . ARG B 1 133 ? 1.371 -6.426 -18 1 96.75 133 ARG B N 1
ATOM 2341 C CA . ARG B 1 133 ? 1.988 -5.105 -18.078 1 96.75 133 ARG B CA 1
ATOM 2342 C C . ARG B 1 133 ? 0.977 -4.051 -18.516 1 96.75 133 ARG B C 1
ATOM 2344 O O . ARG B 1 133 ? 0.974 -2.932 -18 1 96.75 133 ARG B O 1
ATOM 2351 N N . ASP B 1 134 ? 0.164 -4.473 -19.422 1 96.56 134 ASP B N 1
ATOM 2352 C CA . ASP B 1 134 ? -0.777 -3.52 -20 1 96.56 134 ASP B CA 1
ATOM 2353 C C . ASP B 1 134 ? -1.741 -2.986 -18.953 1 96.56 134 ASP B C 1
ATOM 2355 O O . ASP B 1 134 ? -2.096 -1.806 -18.969 1 96.56 134 ASP B O 1
ATOM 2359 N N . PHE B 1 135 ? -2.16 -3.873 -18.094 1 97.31 135 PHE B N 1
ATOM 2360 C CA . PHE B 1 135 ? -3.062 -3.465 -17.031 1 97.31 135 PHE B CA 1
ATOM 2361 C C . PHE B 1 135 ? -2.424 -2.385 -16.172 1 97.31 135 PHE B C 1
ATOM 2363 O O . PHE B 1 135 ? -3.09 -1.426 -15.766 1 97.31 135 PHE B O 1
ATOM 2370 N N . TRP B 1 136 ? -1.097 -2.508 -15.891 1 97.94 136 TRP B N 1
ATOM 2371 C CA . TRP B 1 136 ? -0.404 -1.682 -14.906 1 97.94 136 TRP B CA 1
ATOM 2372 C C . TRP B 1 136 ? 0.244 -0.471 -15.57 1 97.94 136 TRP B C 1
ATOM 2374 O O . TRP B 1 136 ? 0.799 0.395 -14.891 1 97.94 136 TRP B O 1
ATOM 2384 N N . ALA B 1 137 ? 0.133 -0.336 -16.844 1 97.12 137 ALA B N 1
ATOM 2385 C CA . ALA B 1 137 ? 0.855 0.681 -17.594 1 97.12 137 ALA B CA 1
ATOM 2386 C C . ALA B 1 137 ? 0.6 2.074 -17.031 1 97.12 137 ALA B C 1
ATOM 2388 O O . ALA B 1 137 ? 1.539 2.844 -16.812 1 97.12 137 ALA B O 1
ATOM 2389 N N . PRO B 1 138 ? -0.642 2.486 -16.766 1 97.31 138 PRO B N 1
ATOM 2390 C CA . PRO B 1 138 ? -0.852 3.822 -16.203 1 97.31 138 PRO B CA 1
ATOM 2391 C C . PRO B 1 138 ? -0.179 4 -14.836 1 97.31 138 PRO B C 1
ATOM 2393 O O . PRO B 1 138 ? 0.329 5.086 -14.531 1 97.31 138 PRO B O 1
ATOM 2396 N N . LEU B 1 139 ? -0.177 2.975 -14.008 1 97.81 139 LEU B N 1
ATOM 2397 C CA . LEU B 1 139 ? 0.519 3.027 -12.727 1 97.81 139 LEU B CA 1
ATOM 2398 C C . LEU B 1 139 ? 2.021 3.199 -12.93 1 97.81 139 LEU B C 1
ATOM 2400 O O . LEU B 1 139 ? 2.652 4.023 -12.266 1 97.81 139 LEU B O 1
ATOM 2404 N N . PHE B 1 140 ? 2.582 2.4 -13.852 1 96.44 140 PHE B N 1
ATOM 2405 C CA . PHE B 1 140 ? 4.012 2.469 -14.117 1 96.44 140 PHE B CA 1
ATOM 2406 C C . PHE B 1 140 ? 4.41 3.857 -14.602 1 96.44 140 PHE B C 1
ATOM 2408 O O . PHE B 1 140 ? 5.477 4.363 -14.258 1 96.44 140 PHE B O 1
ATOM 2415 N N . ASN B 1 141 ? 3.566 4.434 -15.414 1 95.94 141 ASN B N 1
ATOM 2416 C CA . ASN B 1 141 ? 3.822 5.805 -15.852 1 95.94 141 ASN B CA 1
ATOM 2417 C C . ASN B 1 141 ? 3.924 6.758 -14.664 1 95.94 141 ASN B C 1
ATOM 2419 O O . ASN B 1 141 ? 4.805 7.617 -14.625 1 95.94 141 ASN B O 1
ATOM 2423 N N . PHE B 1 142 ? 3.037 6.598 -13.773 1 97.88 142 PHE B N 1
ATOM 2424 C CA . PHE B 1 142 ? 3.064 7.41 -12.562 1 97.88 142 PHE B CA 1
ATOM 2425 C C . PHE B 1 142 ? 4.344 7.16 -11.773 1 97.88 142 PHE B C 1
ATOM 2427 O O . PHE B 1 142 ? 5.008 8.102 -11.336 1 97.88 142 PHE B O 1
ATOM 2434 N N . LEU B 1 143 ? 4.742 5.895 -11.57 1 96.94 143 LEU B N 1
ATOM 2435 C CA . LEU B 1 143 ? 5.934 5.535 -10.805 1 96.94 143 LEU B CA 1
ATOM 2436 C C . LEU B 1 143 ? 7.195 6.051 -11.492 1 96.94 143 LEU B C 1
ATOM 2438 O O . LEU B 1 143 ? 8.148 6.461 -10.828 1 96.94 143 LEU B O 1
ATOM 2442 N N . ASP B 1 144 ? 7.215 6.055 -12.828 1 95.75 144 ASP B N 1
ATOM 2443 C CA . ASP B 1 144 ? 8.328 6.621 -13.578 1 95.75 144 ASP B CA 1
ATOM 2444 C C . ASP B 1 144 ? 8.477 8.117 -13.305 1 95.75 144 ASP B C 1
ATOM 2446 O O . ASP B 1 144 ? 9.594 8.633 -13.219 1 95.75 144 ASP B O 1
ATOM 2450 N N . ASN B 1 145 ? 7.332 8.797 -13.219 1 96.44 145 ASN B N 1
ATOM 2451 C CA . ASN B 1 145 ? 7.367 10.211 -12.867 1 96.44 145 ASN B CA 1
ATOM 2452 C C . ASN B 1 145 ? 7.996 10.438 -11.5 1 96.44 145 ASN B C 1
ATOM 2454 O O . ASN B 1 145 ? 8.711 11.414 -11.289 1 96.44 145 ASN B O 1
ATOM 2458 N N . LEU B 1 146 ? 7.68 9.523 -10.531 1 97.25 146 LEU B N 1
ATOM 2459 C CA . LEU B 1 146 ? 8.273 9.641 -9.203 1 97.25 146 LEU B CA 1
ATOM 2460 C C . LEU B 1 146 ? 9.789 9.5 -9.281 1 97.25 146 LEU B C 1
ATOM 2462 O O . LEU B 1 146 ? 10.516 10.18 -8.547 1 97.25 146 LEU B O 1
ATOM 2466 N N . VAL B 1 147 ? 10.289 8.617 -10.102 1 96.38 147 VAL B N 1
ATOM 2467 C CA . VAL B 1 147 ? 11.727 8.445 -10.312 1 96.38 147 VAL B CA 1
ATOM 2468 C C . VAL B 1 147 ? 12.336 9.742 -10.836 1 96.38 147 VAL B C 1
ATOM 2470 O O . VAL B 1 147 ? 13.352 10.211 -10.32 1 96.38 147 VAL B O 1
ATOM 2473 N N . ASN B 1 148 ? 11.688 10.32 -11.812 1 95.88 148 ASN B N 1
ATOM 2474 C CA . ASN B 1 148 ? 12.18 11.547 -12.438 1 95.88 148 ASN B CA 1
ATOM 2475 C C . ASN B 1 148 ? 12.227 12.695 -11.438 1 95.88 148 ASN B C 1
ATOM 2477 O O . ASN B 1 148 ? 13.094 13.57 -11.531 1 95.88 148 ASN B O 1
ATOM 2481 N N . LEU B 1 149 ? 11.32 12.656 -10.461 1 95.38 149 LEU B N 1
ATOM 2482 C CA . LEU B 1 149 ? 11.242 13.703 -9.445 1 95.38 149 LEU B CA 1
ATOM 2483 C C . LEU B 1 149 ? 12.188 13.406 -8.289 1 95.38 149 LEU B C 1
ATOM 2485 O O . LEU B 1 149 ? 12.281 14.195 -7.344 1 95.38 149 LEU B O 1
ATOM 2489 N N . GLY B 1 150 ? 12.852 12.211 -8.328 1 94.94 150 GLY B N 1
ATOM 2490 C CA . GLY B 1 150 ? 13.789 11.828 -7.289 1 94.94 150 GLY B CA 1
ATOM 2491 C C . GLY B 1 150 ? 13.117 11.336 -6.023 1 94.94 150 GLY B C 1
ATOM 2492 O O . GLY B 1 150 ? 13.719 11.336 -4.949 1 94.94 150 GLY B O 1
ATOM 2493 N N . LEU B 1 151 ? 11.852 10.953 -6.129 1 95.69 151 LEU B N 1
ATOM 2494 C CA . LEU B 1 151 ? 11.094 10.547 -4.949 1 95.69 151 LEU B CA 1
ATOM 2495 C C . LEU B 1 151 ? 11.25 9.047 -4.695 1 95.69 151 LEU B C 1
ATOM 2497 O O . LEU B 1 151 ? 10.953 8.57 -3.6 1 95.69 151 LEU B O 1
ATOM 2501 N N . VAL B 1 152 ? 11.57 8.266 -5.703 1 94.75 152 VAL B N 1
ATOM 2502 C CA . VAL B 1 152 ? 11.82 6.832 -5.555 1 94.75 152 VAL B CA 1
ATOM 2503 C C . VAL B 1 152 ? 13.031 6.43 -6.391 1 94.75 152 VAL B C 1
ATOM 2505 O O . VAL B 1 152 ? 13.43 7.148 -7.312 1 94.75 152 VAL B O 1
ATOM 2508 N N . ASN B 1 153 ? 13.75 5.383 -5.91 1 88.5 153 ASN B N 1
ATOM 2509 C CA . ASN B 1 153 ? 14.797 4.781 -6.734 1 88.5 153 ASN B CA 1
ATOM 2510 C C . ASN B 1 153 ? 14.227 3.725 -7.676 1 88.5 153 ASN B C 1
ATOM 2512 O O . ASN B 1 153 ? 13.289 3.012 -7.32 1 88.5 153 ASN B O 1
ATOM 2516 N N . LYS B 1 154 ? 15.016 3.729 -8.891 1 77.5 154 LYS B N 1
ATOM 2517 C CA . LYS B 1 154 ? 14.586 2.756 -9.898 1 77.5 154 LYS B CA 1
ATOM 2518 C C . LYS B 1 154 ? 15.031 1.347 -9.516 1 77.5 154 LYS B C 1
ATOM 2520 O O . LYS B 1 154 ? 16.078 1.165 -8.898 1 77.5 154 LYS B O 1
ATOM 2525 N N . ASN B 1 155 ? 14.195 0.285 -9.594 1 71.75 155 ASN B N 1
ATOM 2526 C CA . ASN B 1 155 ? 14.633 -1.107 -9.594 1 71.75 155 ASN B CA 1
ATOM 2527 C C . ASN B 1 155 ? 14.047 -1.876 -8.414 1 71.75 155 ASN B C 1
ATOM 2529 O O . ASN B 1 155 ? 14.633 -2.861 -7.957 1 71.75 155 ASN B O 1
ATOM 2533 N N . SER B 1 156 ? 12.859 -1.604 -8.047 1 84.62 156 SER B N 1
ATOM 2534 C CA . SER B 1 156 ? 12.359 -2.334 -6.891 1 84.62 156 SER B CA 1
ATOM 2535 C C . SER B 1 156 ? 11.305 -3.361 -7.293 1 84.62 156 SER B C 1
ATOM 2537 O O . SER B 1 156 ? 10.773 -4.082 -6.445 1 84.62 156 SER B O 1
ATOM 2539 N N . TYR B 1 157 ? 11.062 -3.381 -8.633 1 95.75 157 TYR B N 1
ATOM 2540 C CA . TYR B 1 157 ? 10.086 -4.355 -9.102 1 95.75 157 TYR B CA 1
ATOM 2541 C C . TYR B 1 157 ? 10.297 -4.68 -10.578 1 95.75 157 TYR B C 1
ATOM 2543 O O . TYR B 1 157 ? 11 -3.953 -11.281 1 95.75 157 TYR B O 1
ATOM 2551 N N . TYR B 1 158 ? 9.781 -5.82 -10.984 1 97.06 158 TYR B N 1
ATOM 2552 C CA . TYR B 1 158 ? 9.797 -6.312 -12.352 1 97.06 158 TYR B CA 1
ATOM 2553 C C . TYR B 1 158 ? 8.383 -6.402 -12.922 1 97.06 158 TYR B C 1
ATOM 2555 O O . TYR B 1 158 ? 7.402 -6.219 -12.195 1 97.06 158 TYR B O 1
ATOM 2563 N N . SER B 1 159 ? 8.305 -6.543 -14.242 1 97.25 159 SER B N 1
ATOM 2564 C CA . SER B 1 159 ? 7.031 -6.84 -14.898 1 97.25 159 SER B CA 1
ATOM 2565 C C . SER B 1 159 ? 7.172 -8.008 -15.867 1 97.25 159 SER B C 1
ATOM 2567 O O . SER B 1 159 ? 8.242 -8.227 -16.438 1 97.25 159 SER B O 1
ATOM 2569 N N . ALA B 1 160 ? 6.145 -8.789 -15.984 1 98.19 160 ALA B N 1
ATOM 2570 C CA . ALA B 1 160 ? 6.121 -9.961 -16.859 1 98.19 160 ALA B CA 1
ATOM 2571 C C . ALA B 1 160 ? 4.723 -10.188 -17.422 1 98.19 160 ALA B C 1
ATOM 2573 O O . ALA B 1 160 ? 3.734 -9.688 -16.891 1 98.19 160 ALA B O 1
ATOM 2574 N N . ASP B 1 161 ? 4.672 -11 -18.547 1 97.5 161 ASP B N 1
ATOM 2575 C CA . ASP B 1 161 ? 3.375 -11.258 -19.172 1 97.5 161 ASP B CA 1
ATOM 2576 C C . ASP B 1 161 ? 3.098 -12.758 -19.25 1 97.5 161 ASP B C 1
ATOM 2578 O O . ASP B 1 161 ? 1.983 -13.172 -19.578 1 97.5 161 ASP B O 1
ATOM 2582 N N . ASN B 1 162 ? 4.141 -13.531 -18.969 1 96.25 162 ASN B N 1
ATOM 2583 C CA . ASN B 1 162 ? 3.984 -14.984 -19.078 1 96.25 162 ASN B CA 1
ATOM 2584 C C . ASN B 1 162 ? 4.922 -15.719 -18.125 1 96.25 162 ASN B C 1
ATOM 2586 O O . ASN B 1 162 ? 5.781 -15.102 -17.5 1 96.25 162 ASN B O 1
ATOM 2590 N N . ILE B 1 163 ? 4.703 -16.984 -18.031 1 97.31 163 ILE B N 1
ATOM 2591 C CA . ILE B 1 163 ? 5.398 -17.828 -17.062 1 97.31 163 ILE B CA 1
ATOM 2592 C C . ILE B 1 163 ? 6.895 -17.828 -17.359 1 97.31 163 ILE B C 1
ATOM 2594 O O . ILE B 1 163 ? 7.723 -17.844 -16.438 1 97.31 163 ILE B O 1
ATOM 2598 N N . ASP B 1 164 ? 7.309 -17.859 -18.641 1 97.81 164 ASP B N 1
ATOM 2599 C CA . ASP B 1 164 ? 8.727 -17.891 -19 1 97.81 164 ASP B CA 1
ATOM 2600 C C . ASP B 1 164 ? 9.453 -16.672 -18.453 1 97.81 164 ASP B C 1
ATOM 2602 O O . ASP B 1 164 ? 10.523 -16.781 -17.859 1 97.81 164 ASP B O 1
ATOM 2606 N N . GLU B 1 165 ? 8.922 -15.547 -18.656 1 98.31 165 GLU B N 1
ATOM 2607 C CA . GLU B 1 165 ? 9.5 -14.312 -18.141 1 98.31 165 GLU B CA 1
ATOM 2608 C C . GLU B 1 165 ? 9.586 -14.336 -16.625 1 98.31 165 GLU B C 1
ATOM 2610 O O . GLU B 1 165 ? 10.578 -13.898 -16.031 1 98.31 165 GLU B O 1
ATOM 2615 N N . ILE B 1 166 ? 8.523 -14.789 -15.969 1 98.38 166 ILE B N 1
ATOM 2616 C CA . ILE B 1 166 ? 8.5 -14.867 -14.508 1 98.38 166 ILE B CA 1
ATOM 2617 C C . ILE B 1 166 ? 9.625 -15.766 -14.016 1 98.38 166 ILE B C 1
ATOM 2619 O O . ILE B 1 166 ? 10.367 -15.398 -13.109 1 98.38 166 ILE B O 1
ATOM 2623 N N . MET B 1 167 ? 9.758 -16.938 -14.641 1 97.5 167 MET B N 1
ATOM 2624 C CA . MET B 1 167 ? 10.789 -17.891 -14.242 1 97.5 167 MET B CA 1
ATOM 2625 C C . MET B 1 167 ? 12.18 -17.281 -14.406 1 97.5 167 MET B C 1
ATOM 2627 O O . MET B 1 167 ? 13.055 -17.484 -13.562 1 97.5 167 MET B O 1
ATOM 2631 N N . ASP B 1 168 ? 12.383 -16.547 -15.492 1 97.69 168 ASP B N 1
ATOM 2632 C CA . ASP B 1 168 ? 13.664 -15.867 -15.719 1 97.69 168 ASP B CA 1
ATOM 2633 C C . ASP B 1 168 ? 13.977 -14.898 -14.578 1 97.69 168 ASP B C 1
ATOM 2635 O O . ASP B 1 168 ? 15.117 -14.844 -14.109 1 97.69 168 ASP B O 1
ATOM 2639 N N . ILE B 1 169 ? 13 -14.164 -14.164 1 97.31 169 ILE B N 1
ATOM 2640 C CA . ILE B 1 169 ? 13.188 -13.188 -13.102 1 97.31 169 ILE B CA 1
ATOM 2641 C C . ILE B 1 169 ? 13.469 -13.906 -11.781 1 97.31 169 ILE B C 1
ATOM 2643 O O . ILE B 1 169 ? 14.336 -13.484 -11.016 1 97.31 169 ILE B O 1
ATOM 2647 N N . LEU B 1 170 ? 12.734 -15.023 -11.523 1 96.81 170 LEU B N 1
ATOM 2648 C CA . LEU B 1 170 ? 12.891 -15.758 -10.273 1 96.81 170 LEU B CA 1
ATOM 2649 C C . LEU B 1 170 ? 14.289 -16.359 -10.164 1 96.81 170 LEU B C 1
ATOM 2651 O O . LEU B 1 170 ? 14.805 -16.547 -9.062 1 96.81 170 LEU B O 1
ATOM 2655 N N . LEU B 1 171 ? 14.938 -16.578 -11.305 1 94.12 171 LEU B N 1
ATOM 2656 C CA . LEU B 1 171 ? 16.234 -17.25 -11.336 1 94.12 171 LEU B CA 1
ATOM 2657 C C . LEU B 1 171 ? 17.375 -16.234 -11.312 1 94.12 171 LEU B C 1
ATOM 2659 O O . LEU B 1 171 ? 18.531 -16.609 -11.211 1 94.12 171 LEU B O 1
ATOM 2663 N N . LEU B 1 172 ? 17.094 -14.922 -11.422 1 88.06 172 LEU B N 1
ATOM 2664 C CA . LEU B 1 172 ? 18.109 -13.891 -11.281 1 88.06 172 LEU B CA 1
ATOM 2665 C C . LEU B 1 172 ? 18.734 -13.922 -9.891 1 88.06 172 LEU B C 1
ATOM 2667 O O . LEU B 1 172 ? 18.047 -14.195 -8.906 1 88.06 172 LEU B O 1
#

Nearest PDB structures (foldseek):
  1wek-assembly1_B  TM=9.643E-01  e=8.234E-18  Thermus thermophilus
  5zi9-assembly1_A  TM=9.653E-01  e=2.118E-16  Streptomyces coelicolor A3(2)
  1wek-assembly1_E  TM=9.405E-01  e=4.769E-16  Thermus thermophilus
  5zi9-assembly1_B  TM=9.638E-01  e=3.483E-14  Streptomyces coelicolor A3(2)
  5zbl-assembly2_D  TM=9.025E-01  e=4.288E-12  Corynebacterium glutamicum ATCC 13032

Radius of gyration: 20.03 Å; Cα contacts (8 Å, |Δi|>4): 798; chains: 2; bounding box: 39×58×42 Å

pLDDT: mean 96.09, std 5.27, range [64.19, 98.94]

InterPro domains:
  IPR005269 Cytokinin riboside 5'-monophosphate phosphoribohydrolase LOG [TIGR00730] (2-166)
  IPR031100 LOG family [PF03641] (45-158)
  IPR052341 LOG family pyrimidine/purine nucleotide 5'-monophosphatases [PTHR43393] (2-168)